Protein AF-A0A085W790-F1 (afdb_monomer)

Mean predicted aligned error: 18.53 Å

Sequence (228 aa):
MKDAGRALLVWLLVALASLTVVGCSSGAHSATSRPGEASQLGAASQPIYLAQLSCLDTESCCILRDPLTAANRCMVSPARITEVLNGVKTVYGTTNARAVTLKDEAQEKEDTRFAEAAEAEGEAAPEPPNCQGQNHHVISRPIAKVLEEHRTLSGLYEPRDERYVAKAKDKESHCGYQKWHRDVDLEVIRWLRARESATQKEFEAFLREIYNRKDMLERFPNGFGPVS

Secondary structure (DSSP, 8-state):
------------------------------------------S--HHHHGGGSS--S-HHHHHHH-TTTHHHHS---HHHHHHHHHHHHHHHHHHHHHHHHHHHHHHHHHHHHHHHHHHHHHHTSPPPS--TT-EEESS-HHHHHHHHH-TTTTTS--TT-TTSEEE-SSSTTTSSS-HHHHHHHHHHHHHHHHTTT--HHHHHHHHHHHHTSHHHHHH-TT-BSS--

pLDDT: mean 72.09, std 20.66, range [31.09, 97.19]

Radius of gyration: 29.75 Å; Cα contacts (8 Å, |Δi|>4): 174; chains: 1; bounding box: 54×59×102 Å

Organism: NCBI:txid394096

Foldseek 3Di:
DDDDDDDDDDDDDDDDDDDDDDDDDDDDDDDDDDDDDDDDDDPPPPLLVVLQPPDDDDLLNLCSNCVPCSCPRSVDDVVVSVVSVVVSVVVVVVVVVVVVVVVVVVVVVVLVVLLVVLVVVQVPDPWDPAFFFDWDQLQAPSNLVLLCVQQARRPVDDHSGPQWTFTFHTCVLTGGPDPVVSVSSSVLNVVRVVCSPDHPVRSVVVQQVVCPDPVNCVTGVPGTGDDD

Solvent-accessible surface area (backbone atoms only — not comparable to full-atom values): 14178 Å² total; per-residue (Å²): 133,88,84,86,90,86,86,80,78,91,83,85,87,88,77,87,84,89,80,86,82,83,86,85,90,86,78,90,78,91,76,91,82,84,88,79,92,78,76,92,75,75,100,76,66,68,81,64,62,74,66,66,81,79,62,78,93,44,75,66,46,47,32,69,74,41,62,91,51,16,48,78,75,60,72,42,55,70,70,56,51,52,51,52,54,51,50,51,52,49,52,52,52,52,51,52,51,50,51,50,50,53,50,52,55,50,49,52,52,50,51,49,54,46,52,55,50,52,52,60,59,50,69,73,53,83,77,67,98,72,38,61,54,42,78,42,46,74,38,35,60,74,43,31,58,55,34,60,72,29,81,61,45,44,85,76,69,51,61,53,31,80,70,36,33,22,52,22,68,36,40,86,52,50,56,68,86,42,69,68,58,54,53,51,47,52,50,54,44,54,53,46,72,75,36,58,78,46,47,69,69,58,51,54,50,50,53,51,53,57,33,67,32,71,73,38,29,71,26,15,73,79,29,56,37,76,86,126

Structure (mmCIF, N/CA/C/O backbone):
data_AF-A0A085W790-F1
#
_entry.id   AF-A0A085W790-F1
#
loop_
_atom_site.group_PDB
_atom_site.id
_atom_site.type_symbol
_atom_site.label_atom_id
_atom_site.label_alt_id
_atom_site.label_comp_id
_atom_site.label_asym_id
_atom_site.label_entity_id
_atom_site.label_seq_id
_atom_site.pdbx_PDB_ins_code
_atom_site.Cartn_x
_atom_site.Cartn_y
_atom_site.Cartn_z
_atom_site.occupancy
_atom_site.B_iso_or_equiv
_atom_site.auth_seq_id
_atom_site.auth_comp_id
_atom_site.auth_asym_id
_atom_site.auth_atom_id
_atom_site.pdbx_PDB_model_num
ATOM 1 N N . MET A 1 1 ? -24.405 -0.615 -58.026 1.00 37.69 1 MET A N 1
ATOM 2 C CA . MET A 1 1 ? -25.123 -1.767 -57.443 1.00 37.69 1 MET A CA 1
ATOM 3 C C . MET A 1 1 ? -24.596 -1.966 -56.032 1.00 37.69 1 MET A C 1
ATOM 5 O O . MET A 1 1 ? -23.416 -2.261 -55.949 1.00 37.69 1 MET A O 1
ATOM 9 N N . LYS A 1 2 ? -25.466 -1.816 -55.013 1.00 42.16 2 LYS A N 1
ATOM 10 C CA . LYS A 1 2 ? -25.319 -2.276 -53.609 1.00 42.16 2 LYS A CA 1
ATOM 11 C C . LYS A 1 2 ? -24.161 -1.651 -52.802 1.00 42.16 2 LYS A C 1
ATOM 13 O O . LYS A 1 2 ? -23.033 -1.662 -53.254 1.00 42.16 2 LYS A O 1
ATOM 18 N N . ASP A 1 3 ? -24.303 -1.091 -51.610 1.00 49.16 3 ASP A N 1
ATOM 19 C CA . ASP A 1 3 ? -25.428 -0.869 -50.712 1.00 49.16 3 ASP A CA 1
ATOM 20 C C . ASP A 1 3 ? -25.093 0.362 -49.862 1.00 49.16 3 ASP A C 1
ATOM 22 O O . ASP A 1 3 ? -23.962 0.551 -49.413 1.00 49.16 3 ASP A O 1
ATOM 26 N N . ALA A 1 4 ? -26.103 1.199 -49.661 1.00 44.50 4 ALA A N 1
ATOM 27 C CA . ALA A 1 4 ? -26.140 2.221 -48.638 1.00 44.50 4 ALA A CA 1
ATOM 28 C C . ALA A 1 4 ? -26.802 1.629 -47.387 1.00 44.50 4 ALA A C 1
ATOM 30 O O . ALA A 1 4 ? -27.742 0.845 -47.501 1.00 44.50 4 ALA A O 1
ATOM 31 N N . GLY A 1 5 ? -26.391 2.091 -46.205 1.00 35.88 5 GLY A N 1
ATOM 32 C CA . GLY A 1 5 ? -27.270 2.100 -45.037 1.00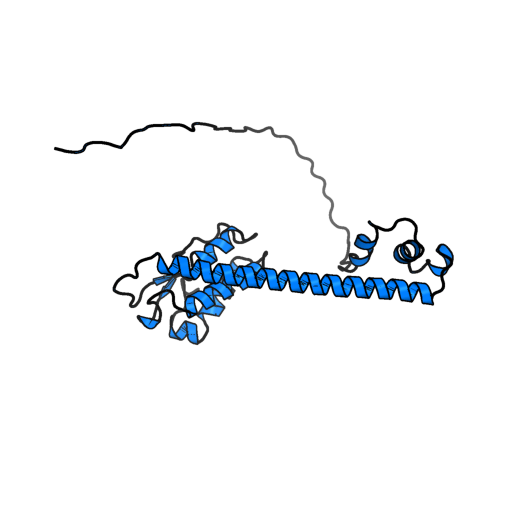 35.88 5 GLY A CA 1
ATOM 33 C C . GLY A 1 5 ? -26.756 1.348 -43.817 1.00 35.88 5 GLY A C 1
ATOM 34 O O . GLY A 1 5 ? -26.837 0.127 -43.750 1.00 35.88 5 GLY A O 1
ATOM 35 N N . ARG A 1 6 ? -26.360 2.112 -42.794 1.00 46.62 6 ARG A N 1
ATOM 36 C CA . ARG A 1 6 ? -27.025 2.140 -41.475 1.00 46.62 6 ARG A CA 1
ATOM 37 C C . ARG A 1 6 ? -26.192 2.959 -40.486 1.00 46.62 6 ARG A C 1
ATOM 39 O O . ARG A 1 6 ? -25.275 2.450 -39.863 1.00 46.62 6 ARG A O 1
ATOM 46 N N . ALA A 1 7 ? -26.575 4.218 -40.318 1.00 44.03 7 ALA A N 1
ATOM 47 C CA . ALA A 1 7 ? -26.322 4.984 -39.099 1.00 44.03 7 ALA A CA 1
ATOM 48 C C . ALA A 1 7 ? -27.548 5.876 -38.823 1.00 44.03 7 ALA A C 1
ATOM 50 O O . ALA A 1 7 ? -27.501 7.099 -38.846 1.00 44.03 7 ALA A O 1
ATOM 51 N N . LEU A 1 8 ? -28.692 5.206 -38.664 1.00 42.47 8 LEU A N 1
ATOM 52 C CA . LEU A 1 8 ? -29.751 5.586 -37.723 1.00 42.47 8 LEU A CA 1
ATOM 53 C C . LEU A 1 8 ? -29.169 5.343 -36.309 1.00 42.47 8 LEU A C 1
ATOM 55 O O . LEU A 1 8 ? -28.405 4.400 -36.156 1.00 42.47 8 LEU A O 1
ATOM 59 N N . LEU A 1 9 ? -29.480 6.031 -35.218 1.00 37.34 9 LEU A N 1
ATOM 60 C CA . LEU A 1 9 ? -30.501 7.012 -34.895 1.00 37.34 9 LEU A CA 1
ATOM 61 C C . LEU A 1 9 ? -30.120 7.528 -33.485 1.00 37.34 9 LEU A C 1
ATOM 63 O O . LEU A 1 9 ? -29.881 6.721 -32.596 1.00 37.34 9 LEU A O 1
ATOM 67 N N . VAL A 1 10 ? -30.009 8.847 -33.336 1.00 37.62 10 VAL A N 1
ATOM 68 C CA . VAL A 1 10 ? -30.656 9.709 -32.328 1.00 37.62 10 VAL A CA 1
ATOM 69 C C . VAL A 1 10 ? -30.821 9.221 -30.865 1.00 37.62 10 VAL A C 1
ATOM 71 O O . VAL A 1 10 ? -31.372 8.159 -30.608 1.00 37.62 10 VAL A O 1
ATOM 74 N N . TRP A 1 11 ? -30.480 10.136 -29.945 1.00 36.62 11 TRP A N 1
ATOM 75 C CA . TRP A 1 11 ? -31.211 10.612 -28.742 1.00 36.62 11 TRP A CA 1
ATOM 76 C C . TRP A 1 11 ? -30.291 10.680 -27.506 1.00 36.62 11 TRP A C 1
ATOM 78 O O . TRP A 1 11 ? -29.725 9.677 -27.102 1.00 36.62 11 TRP A O 1
ATOM 88 N N . LEU A 1 12 ? -29.902 11.867 -27.024 1.00 33.81 12 LEU A N 1
ATOM 89 C CA . LEU A 1 12 ? -30.644 12.885 -26.245 1.00 33.81 12 LEU A CA 1
ATOM 90 C C . LEU A 1 12 ? -30.689 12.592 -24.729 1.00 33.81 12 LEU A C 1
ATOM 92 O O . LEU A 1 12 ? -31.149 11.538 -24.317 1.00 33.81 12 LEU A O 1
ATOM 96 N N . LEU A 1 13 ? -30.362 13.643 -23.958 1.00 36.19 13 LEU A N 1
ATOM 97 C CA . LEU A 1 13 ? -30.807 13.964 -22.590 1.00 36.19 13 LEU A CA 1
ATOM 98 C C . LEU A 1 13 ? -30.310 13.092 -21.425 1.00 36.19 13 LEU A C 1
ATOM 100 O O . LEU A 1 13 ? -30.832 12.012 -21.205 1.00 36.19 13 LEU A O 1
ATOM 104 N N . VAL A 1 14 ? -29.506 13.691 -20.535 1.00 44.50 14 VAL A N 1
ATOM 105 C CA . VAL A 1 14 ? -30.018 14.105 -19.211 1.00 44.50 14 VAL A CA 1
ATOM 106 C C . VAL A 1 14 ? -29.404 15.457 -18.846 1.00 44.50 14 VAL A C 1
ATOM 108 O O . VAL A 1 14 ? -28.193 15.656 -18.887 1.00 44.50 14 VAL A O 1
ATOM 111 N N . ALA A 1 15 ? -30.289 16.393 -18.534 1.00 37.75 15 ALA A N 1
ATOM 112 C CA . ALA A 1 15 ? -30.001 17.731 -18.070 1.00 37.75 15 ALA A CA 1
ATOM 113 C C . ALA A 1 15 ? -30.055 17.801 -16.533 1.00 37.75 15 ALA A C 1
ATOM 115 O O . ALA A 1 15 ? -30.713 16.980 -15.905 1.00 37.75 15 ALA A O 1
ATOM 116 N N . LEU A 1 16 ? -29.446 18.862 -15.992 1.00 37.84 16 LEU A N 1
ATOM 117 C CA . LEU A 1 16 ? -29.913 19.655 -14.844 1.00 37.84 16 LEU A CA 1
ATOM 118 C C . LEU A 1 16 ? -30.238 18.931 -13.523 1.00 37.84 16 LEU A C 1
ATOM 120 O O . LEU A 1 16 ? -31.312 18.366 -13.366 1.00 37.84 16 LEU A O 1
ATOM 124 N N . ALA A 1 17 ? -29.415 19.186 -12.501 1.00 43.56 17 ALA A N 1
ATOM 125 C CA . ALA A 1 17 ? -29.919 19.641 -11.200 1.00 43.56 17 ALA A CA 1
ATOM 126 C C . ALA A 1 17 ? -28.796 20.295 -10.378 1.00 43.56 17 ALA A C 1
ATOM 128 O O . ALA A 1 17 ? -28.007 19.635 -9.707 1.00 43.56 17 ALA A O 1
ATOM 129 N N . SER A 1 18 ? -28.750 21.624 -10.426 1.00 39.81 18 SER A N 1
ATOM 130 C CA . SER A 1 18 ? -28.130 22.454 -9.399 1.00 39.81 18 SER A CA 1
ATOM 131 C C . SER A 1 18 ? -29.044 22.471 -8.173 1.00 39.81 18 SER A C 1
ATOM 133 O O . SER A 1 18 ? -30.194 22.887 -8.292 1.00 39.81 18 SER A O 1
ATOM 135 N N . LEU A 1 19 ? -28.540 22.097 -6.997 1.00 44.34 19 LEU A N 1
ATOM 136 C CA . LEU A 1 19 ? -29.109 22.546 -5.727 1.00 44.34 19 LEU A CA 1
ATOM 137 C C . LEU A 1 19 ? -27.997 23.130 -4.856 1.00 44.34 19 LEU A C 1
ATOM 139 O O . LEU A 1 19 ? -27.220 22.431 -4.215 1.00 44.34 19 LEU A O 1
ATOM 143 N N . THR A 1 20 ? -27.949 24.456 -4.858 1.00 40.03 20 THR A N 1
ATOM 144 C CA . THR A 1 20 ? -27.364 25.280 -3.806 1.00 40.03 20 THR A CA 1
ATOM 145 C C . THR A 1 20 ? -28.260 25.213 -2.573 1.00 40.03 20 THR A C 1
ATOM 147 O O . THR A 1 20 ? -29.437 25.567 -2.660 1.00 40.03 20 THR A O 1
ATOM 150 N N . VAL A 1 21 ? -27.712 24.831 -1.420 1.00 53.84 21 VAL A N 1
ATOM 151 C CA . VAL A 1 21 ? -28.348 25.073 -0.120 1.00 53.84 21 VAL A CA 1
ATOM 152 C C . VAL A 1 21 ? -27.557 26.169 0.586 1.00 53.84 21 VAL A C 1
ATOM 154 O O . VAL A 1 21 ? -26.439 25.960 1.050 1.00 53.84 21 VAL A O 1
ATOM 157 N N . VAL A 1 22 ? -28.152 27.361 0.606 1.00 50.41 22 VAL A N 1
ATOM 158 C CA . VAL A 1 22 ? -27.803 28.469 1.500 1.00 50.41 22 VAL A CA 1
ATOM 159 C C . VAL A 1 22 ? -28.336 28.132 2.894 1.00 50.41 22 VAL A C 1
ATOM 161 O O . VAL A 1 22 ? -29.427 27.581 3.028 1.00 50.41 22 VAL A O 1
ATOM 164 N N . GLY A 1 23 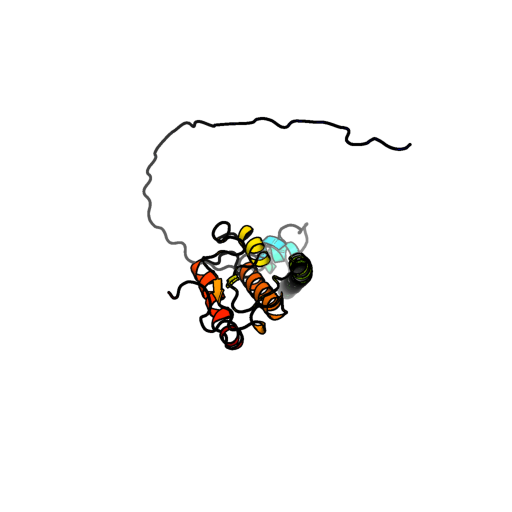? -27.524 28.408 3.914 1.00 36.31 23 GLY A N 1
ATOM 165 C CA . GLY A 1 23 ? -27.719 27.925 5.277 1.00 36.31 23 GLY A CA 1
ATOM 166 C C . GLY A 1 23 ? -28.654 28.734 6.172 1.00 36.31 23 GLY A C 1
ATOM 167 O O . GLY A 1 23 ? -29.289 29.693 5.752 1.00 36.31 23 GLY A O 1
ATOM 168 N N . CYS A 1 24 ? -28.634 28.368 7.454 1.00 37.94 24 CYS A N 1
ATOM 169 C CA . CYS A 1 24 ? -28.975 29.234 8.576 1.00 37.94 24 CYS A CA 1
ATOM 170 C C . CYS A 1 24 ? -28.025 28.948 9.745 1.00 37.94 24 CYS A C 1
ATOM 172 O O . CYS A 1 24 ? -27.737 27.804 10.085 1.00 37.94 24 CYS A O 1
ATOM 174 N N . SER A 1 25 ? -27.546 30.044 10.322 1.00 40.00 25 SER A N 1
ATOM 175 C CA . SER A 1 25 ? -26.697 30.162 11.501 1.00 40.00 25 SER A CA 1
ATOM 176 C C . SER A 1 25 ? -27.533 30.129 12.785 1.00 40.00 25 SER A C 1
ATOM 178 O O . SER A 1 25 ? -28.647 30.653 12.789 1.00 40.00 25 SER A O 1
ATOM 180 N N . SER A 1 26 ? -26.984 29.550 13.856 1.00 46.25 26 SER A N 1
ATOM 181 C CA . SER A 1 26 ? -27.224 29.778 15.302 1.00 46.25 26 SER A CA 1
ATOM 182 C C . SER A 1 26 ? -26.468 28.659 16.031 1.00 46.25 26 SER A C 1
ATOM 184 O O . SER A 1 26 ? -26.542 27.516 15.609 1.00 46.25 26 SER A O 1
ATOM 186 N N . GLY A 1 27 ? -25.703 28.821 17.099 1.00 36.97 27 GLY A N 1
ATOM 187 C CA . GLY A 1 27 ? -25.434 29.904 18.026 1.00 36.97 27 GLY A CA 1
ATOM 188 C C . GLY A 1 27 ? -24.510 29.297 19.095 1.00 36.97 27 GLY A C 1
ATOM 189 O O . GLY A 1 27 ? -24.508 28.087 19.319 1.00 36.97 27 GLY A O 1
ATOM 190 N N . ALA A 1 28 ? -23.663 30.127 19.688 1.00 39.41 28 ALA A N 1
ATOM 191 C CA . ALA A 1 28 ? -22.660 29.736 20.666 1.00 39.41 28 ALA A CA 1
ATOM 192 C C . ALA A 1 28 ? -23.267 29.173 21.961 1.00 39.41 28 ALA A C 1
ATOM 194 O O . ALA A 1 28 ? -24.197 29.764 22.491 1.00 39.41 28 ALA A O 1
ATOM 195 N N . HIS A 1 29 ? -22.633 28.149 22.540 1.00 41.44 29 HIS A N 1
ATOM 196 C CA . HIS A 1 29 ? -22.483 28.038 23.992 1.00 41.44 29 HIS A CA 1
ATOM 197 C C . HIS A 1 29 ? -21.115 27.438 24.326 1.00 41.44 29 HIS A C 1
ATOM 199 O O . HIS A 1 29 ? -20.834 26.268 24.080 1.00 41.44 29 HIS A O 1
ATOM 205 N N . SER A 1 30 ? -20.266 28.288 24.899 1.00 40.59 30 SER A N 1
ATOM 206 C CA . SER A 1 30 ? -19.082 27.902 25.655 1.00 40.59 30 SER A CA 1
ATOM 207 C C . SER A 1 30 ? -19.507 27.155 26.917 1.00 40.59 30 SER A C 1
ATOM 209 O O . SER A 1 30 ? -20.283 27.684 27.711 1.00 40.59 30 SER A O 1
ATOM 211 N N . ALA A 1 31 ? -18.944 25.973 27.148 1.00 39.66 31 ALA A N 1
ATOM 212 C CA . ALA A 1 31 ? -18.864 25.383 28.477 1.00 39.66 31 ALA A CA 1
ATOM 213 C C . ALA A 1 31 ? -17.499 24.711 28.632 1.00 39.66 31 ALA A C 1
ATOM 215 O O . ALA A 1 31 ? -17.217 23.638 28.104 1.00 39.66 31 ALA A O 1
ATOM 216 N N . THR A 1 32 ? -16.635 25.422 29.340 1.00 41.69 32 THR A N 1
ATOM 217 C CA . THR A 1 32 ? -15.364 24.975 29.891 1.00 41.69 32 THR A CA 1
ATOM 218 C C . THR A 1 32 ? -15.591 23.775 30.807 1.00 41.69 32 THR A C 1
ATOM 220 O O . THR A 1 32 ? -16.357 23.885 31.759 1.00 41.69 32 THR A O 1
ATOM 223 N N . SER A 1 33 ? -14.898 22.659 30.576 1.00 34.81 33 SER A N 1
ATOM 224 C CA . SER A 1 33 ? -14.570 21.665 31.611 1.00 34.81 33 SER A CA 1
ATOM 225 C C . SER A 1 33 ? -13.407 20.786 31.137 1.00 34.81 33 SER A C 1
ATOM 227 O O . SER A 1 33 ? -13.517 20.022 30.185 1.00 34.81 33 SER A O 1
ATOM 229 N N . ARG A 1 34 ? -12.271 20.926 31.816 1.00 37.25 34 ARG A N 1
ATOM 230 C CA . ARG A 1 34 ? -11.134 19.991 31.880 1.00 37.25 34 ARG A CA 1
ATOM 231 C C . ARG A 1 34 ? -11.060 19.523 33.346 1.00 37.25 34 ARG A C 1
ATOM 233 O O . ARG A 1 34 ? -11.526 20.267 34.206 1.00 37.25 34 ARG A O 1
ATOM 240 N N . PRO A 1 35 ? -10.278 18.493 33.685 1.00 44.19 35 PRO A N 1
ATOM 241 C CA . PRO A 1 35 ? -10.178 17.153 33.113 1.00 44.19 35 PRO A CA 1
ATOM 242 C C . PRO A 1 35 ? -10.479 16.099 34.207 1.00 44.19 35 PRO A C 1
ATOM 244 O O . PRO A 1 35 ? -10.213 16.324 35.383 1.00 44.19 35 PRO A O 1
ATOM 247 N N . GLY A 1 36 ? -11.013 14.937 33.838 1.00 31.09 36 GLY A N 1
ATOM 248 C CA . GLY A 1 36 ? -11.235 13.831 34.772 1.00 31.09 36 GLY A CA 1
ATOM 249 C C . GLY A 1 36 ? -10.749 12.530 34.160 1.00 31.09 36 GLY A C 1
ATOM 250 O O . GLY A 1 36 ? -11.216 12.145 33.092 1.00 31.09 36 GLY A O 1
ATOM 251 N N . GLU A 1 37 ? -9.777 11.916 34.824 1.00 38.91 37 GLU A N 1
ATOM 252 C CA . GLU A 1 37 ? -9.248 10.577 34.584 1.00 38.91 37 GLU A CA 1
ATOM 253 C C . GLU A 1 37 ? -10.328 9.555 34.212 1.00 38.91 37 GLU A C 1
ATOM 255 O O . GLU A 1 37 ? -11.279 9.328 34.956 1.00 38.91 37 GLU A O 1
ATOM 260 N N . ALA A 1 38 ? -10.109 8.847 33.108 1.00 36.94 38 ALA A N 1
ATOM 261 C CA . ALA A 1 38 ? -10.557 7.471 32.978 1.00 36.94 38 ALA A CA 1
ATOM 262 C C . ALA A 1 38 ? -9.480 6.709 32.212 1.00 36.94 38 ALA A C 1
ATOM 264 O O . ALA A 1 38 ? -9.360 6.775 30.988 1.00 36.94 38 ALA A O 1
ATOM 265 N N . SER A 1 39 ? -8.646 6.054 33.006 1.00 36.69 39 SER A N 1
ATOM 266 C CA . SER A 1 39 ? -7.647 5.080 32.617 1.00 36.69 39 SER A CA 1
ATOM 267 C C . SER A 1 39 ? -8.149 4.102 31.559 1.00 36.69 39 SER A C 1
ATOM 269 O O . SER A 1 39 ? -9.265 3.588 31.628 1.00 36.69 39 SER A O 1
ATOM 271 N N . GLN A 1 40 ? -7.239 3.790 30.636 1.00 47.97 40 GLN A N 1
ATOM 272 C CA . GLN A 1 40 ? -6.966 2.435 30.158 1.00 47.97 40 GLN A CA 1
ATOM 273 C C . GLN A 1 40 ? -7.691 1.344 30.962 1.00 47.97 40 GLN A C 1
ATOM 275 O O . GLN A 1 40 ? -7.270 0.977 32.057 1.00 47.97 40 GLN A O 1
ATOM 280 N N . LEU A 1 41 ? -8.730 0.769 30.365 1.00 37.31 41 LEU A N 1
ATOM 281 C CA . LEU A 1 41 ? -9.193 -0.575 30.678 1.00 37.31 41 LEU A CA 1
ATOM 282 C C . LEU A 1 41 ? -9.266 -1.337 29.362 1.00 37.31 41 LEU A C 1
ATOM 284 O O . LEU A 1 41 ? -9.957 -0.955 28.420 1.00 37.31 41 LEU A O 1
ATOM 288 N N . GLY A 1 42 ? -8.411 -2.352 29.296 1.00 34.66 42 GLY A N 1
ATOM 289 C CA . GLY A 1 42 ? -8.078 -3.091 28.098 1.00 34.66 42 GLY A CA 1
ATOM 290 C C . GLY A 1 42 ? -9.257 -3.813 27.460 1.00 34.66 42 GLY A C 1
ATOM 291 O O . GLY A 1 42 ? -10.274 -4.128 28.079 1.00 34.66 42 GLY A O 1
ATOM 292 N N . ALA A 1 43 ? -9.039 -4.116 26.187 1.00 41.22 43 ALA A N 1
ATOM 293 C CA . ALA A 1 43 ? -9.846 -4.947 25.313 1.00 41.22 43 ALA A CA 1
ATOM 294 C C . ALA A 1 43 ? -9.960 -6.406 25.812 1.00 41.22 43 ALA A C 1
ATOM 296 O O . ALA A 1 43 ? -9.464 -7.332 25.180 1.00 41.22 43 ALA A O 1
ATOM 297 N N . ALA A 1 44 ? -10.622 -6.619 26.951 1.00 41.84 44 ALA A N 1
ATOM 298 C CA . ALA A 1 44 ? -10.895 -7.943 27.517 1.00 41.84 44 ALA A CA 1
ATOM 299 C C . ALA A 1 44 ? -12.397 -8.209 27.754 1.00 41.84 44 ALA A C 1
ATOM 301 O O . ALA A 1 44 ? -12.754 -9.205 28.373 1.00 41.84 44 ALA A O 1
ATOM 302 N N . SER A 1 45 ? -13.297 -7.344 27.266 1.00 45.28 45 SER A N 1
ATOM 303 C CA . SER A 1 45 ? -14.741 -7.440 27.558 1.00 45.28 45 SER A CA 1
ATOM 304 C C . SER A 1 45 ? -15.586 -8.079 26.440 1.00 45.28 45 SER A C 1
ATOM 306 O O . SER A 1 45 ? -16.767 -8.359 26.633 1.00 45.28 45 SER A O 1
ATOM 308 N N . GLN A 1 46 ? -15.008 -8.381 25.273 1.00 53.19 46 GLN A N 1
ATOM 309 C CA . GLN A 1 46 ? -15.801 -8.859 24.132 1.00 53.19 46 GLN A CA 1
ATOM 310 C C . GLN A 1 46 ? -16.318 -10.314 24.169 1.00 53.19 46 GLN A C 1
ATOM 312 O O . GLN A 1 46 ? -17.357 -10.543 23.547 1.00 53.19 46 GLN A O 1
ATOM 317 N N . PRO A 1 47 ? -15.739 -11.303 24.889 1.00 49.12 47 PRO A N 1
ATOM 318 C CA . PRO A 1 47 ? -16.291 -12.660 24.832 1.00 49.12 47 PRO A CA 1
ATOM 319 C C . PRO A 1 47 ? -17.597 -12.826 25.632 1.00 49.12 47 PRO A C 1
ATOM 321 O O . PRO A 1 47 ? -18.292 -13.819 25.445 1.00 49.12 47 PRO A O 1
ATOM 324 N N . ILE A 1 48 ? -17.962 -11.867 26.497 1.00 50.25 48 ILE A N 1
ATOM 325 C CA . ILE A 1 48 ? -19.168 -11.956 27.341 1.00 50.25 48 ILE A CA 1
ATOM 326 C C . ILE A 1 48 ? -20.424 -11.485 26.589 1.00 50.25 48 ILE A C 1
ATOM 328 O O . ILE A 1 48 ? -21.504 -12.032 26.794 1.00 50.25 48 ILE A O 1
ATOM 332 N N . TYR A 1 49 ? -20.299 -10.519 25.675 1.00 48.66 49 TYR A N 1
ATOM 333 C CA . TYR A 1 49 ? -21.463 -9.893 25.036 1.00 48.66 49 TYR A CA 1
ATOM 334 C C . TYR A 1 49 ? -22.096 -10.732 23.917 1.00 48.66 49 TYR A C 1
ATOM 336 O O . TYR A 1 49 ? -23.313 -10.714 23.756 1.00 48.66 49 TYR A O 1
ATOM 344 N N . LEU A 1 50 ? -21.317 -11.523 23.170 1.00 47.59 50 LEU A N 1
ATOM 345 C CA . LEU A 1 50 ? -21.870 -12.334 22.073 1.00 47.59 50 LEU A CA 1
ATOM 346 C C . LEU A 1 50 ? -22.597 -13.604 22.544 1.00 47.59 50 LEU A C 1
ATOM 348 O O . LEU A 1 50 ? -23.413 -14.145 21.802 1.00 47.59 50 LEU A O 1
ATOM 352 N N . ALA A 1 51 ? -22.376 -14.051 23.784 1.00 48.97 51 ALA A N 1
ATOM 353 C CA . ALA A 1 51 ? -23.105 -15.178 24.370 1.00 48.97 51 ALA A CA 1
ATOM 354 C C . ALA A 1 51 ? -24.515 -14.801 24.878 1.00 48.97 51 ALA A C 1
ATOM 356 O O . ALA A 1 51 ? -25.292 -15.680 25.246 1.00 48.97 51 ALA A O 1
ATOM 357 N N . GLN A 1 52 ? -24.867 -13.509 24.903 1.00 53.66 52 GLN A N 1
ATOM 358 C CA . GLN A 1 52 ? -26.125 -13.031 25.490 1.00 53.66 52 GLN A CA 1
ATOM 359 C C . GLN A 1 52 ? -27.338 -13.104 24.545 1.00 53.66 52 GLN A C 1
ATOM 361 O O . GLN A 1 52 ? -28.463 -12.968 25.017 1.00 53.66 52 GLN A O 1
ATOM 366 N N . LEU A 1 53 ? -27.154 -13.334 23.238 1.00 50.12 53 LEU A N 1
ATOM 367 C CA . LEU A 1 53 ? -28.233 -13.166 22.246 1.00 50.12 53 LEU A CA 1
ATOM 368 C C . LEU A 1 53 ? -28.992 -14.445 21.844 1.00 50.12 53 LEU A C 1
ATOM 370 O O . LEU A 1 53 ? -29.997 -14.339 21.149 1.00 50.12 53 LEU A O 1
ATOM 374 N N . SER A 1 54 ? -28.580 -15.640 22.277 1.00 53.06 54 SER A N 1
ATOM 375 C CA . SER A 1 54 ? -29.230 -16.908 21.871 1.00 53.06 54 SER A CA 1
ATOM 376 C C . SER A 1 54 ? -29.714 -17.783 23.030 1.00 53.06 54 SER A C 1
ATOM 378 O O . SER A 1 54 ? -30.115 -18.930 22.835 1.00 53.06 54 SER A O 1
ATOM 380 N N . CYS A 1 55 ? -29.687 -17.258 24.248 1.00 60.78 55 CYS A N 1
ATOM 381 C CA . CYS A 1 55 ? -29.805 -18.065 25.448 1.00 60.78 55 CYS A CA 1
ATOM 382 C C . CYS A 1 55 ? -31.244 -18.077 25.998 1.00 60.78 55 CYS A C 1
ATOM 384 O O . CYS A 1 55 ? -31.582 -17.324 26.907 1.00 60.78 55 CYS A O 1
ATOM 386 N N . LEU A 1 56 ? -32.102 -18.929 25.426 1.00 53.47 56 LEU A N 1
ATOM 387 C CA . LEU A 1 56 ? -33.433 -19.240 25.965 1.00 53.47 56 LEU A CA 1
ATOM 388 C C . LEU A 1 56 ? -33.291 -20.244 27.128 1.00 53.47 56 LEU A C 1
ATOM 390 O O . LEU A 1 56 ? -33.023 -21.416 26.891 1.00 53.47 56 LEU A O 1
ATOM 394 N N . ASP A 1 57 ? -33.415 -19.765 28.371 1.00 56.53 57 ASP A N 1
ATOM 395 C CA . ASP A 1 57 ? -33.714 -20.520 29.610 1.00 56.53 57 ASP A CA 1
ATOM 396 C C . ASP A 1 57 ? -33.001 -21.873 29.844 1.00 56.53 57 ASP A C 1
ATOM 398 O O . ASP A 1 57 ? -33.600 -22.850 30.291 1.00 56.53 57 ASP A O 1
ATOM 402 N N . THR A 1 58 ? -31.686 -21.950 29.614 1.00 76.94 58 THR A N 1
ATOM 403 C CA . THR A 1 58 ? -30.891 -23.128 30.018 1.00 76.94 58 THR A CA 1
ATOM 404 C C . THR A 1 58 ? -29.957 -22.836 31.192 1.00 76.94 58 THR A C 1
ATOM 406 O O . THR A 1 58 ? -29.496 -21.710 31.393 1.00 76.94 58 THR A O 1
ATOM 409 N N . GLU A 1 59 ? -29.621 -23.884 31.949 1.00 84.12 59 GLU A N 1
ATOM 410 C CA . GLU A 1 59 ? -28.595 -23.883 33.005 1.00 84.12 59 GLU A CA 1
ATOM 411 C C . GLU A 1 59 ? -27.287 -23.213 32.541 1.00 84.12 59 GLU A C 1
ATOM 413 O O . GLU A 1 59 ? -26.708 -22.380 33.241 1.00 84.12 59 GLU A O 1
ATOM 418 N N . SER A 1 60 ? -26.856 -23.521 31.315 1.00 82.12 60 SER A N 1
ATOM 419 C CA . SER A 1 60 ? -25.651 -22.960 30.705 1.00 82.12 60 SER A CA 1
ATOM 420 C C . SER A 1 60 ? -25.721 -21.439 30.554 1.00 82.12 60 SER A C 1
ATOM 422 O O . SER A 1 60 ? -24.717 -20.764 30.762 1.00 82.12 60 SER A O 1
ATOM 424 N N . CYS A 1 61 ? -26.895 -20.871 30.276 1.00 83.12 61 CYS A N 1
ATOM 425 C CA . CYS A 1 61 ? -27.080 -19.421 30.185 1.00 83.12 61 CYS A CA 1
ATOM 426 C C . CYS A 1 61 ? -26.945 -18.737 31.545 1.00 83.12 61 CYS A C 1
ATOM 428 O O . CYS A 1 61 ? -26.337 -17.671 31.652 1.00 83.12 61 CYS A O 1
ATOM 430 N N . CYS A 1 62 ? -27.472 -19.371 32.594 1.00 85.44 62 CYS A N 1
ATOM 431 C CA . CYS A 1 62 ? -27.319 -18.880 33.958 1.00 85.44 62 CYS A CA 1
ATOM 432 C C . CYS A 1 62 ? -25.834 -18.859 34.368 1.00 85.44 62 CYS A C 1
ATOM 434 O O . CYS A 1 62 ? -25.364 -17.860 34.918 1.00 85.44 62 CYS A O 1
ATOM 436 N N . ILE A 1 63 ? -25.077 -19.905 34.007 1.00 86.94 63 ILE A N 1
ATOM 437 C CA . ILE A 1 63 ? -23.624 -19.974 34.228 1.00 86.94 63 ILE A CA 1
ATOM 438 C C . ILE A 1 63 ? -22.885 -18.871 33.464 1.00 86.94 63 ILE A C 1
ATOM 440 O O . ILE A 1 63 ? -22.026 -18.208 34.039 1.00 86.94 63 ILE A O 1
ATOM 444 N N . LEU A 1 64 ? -23.204 -18.656 32.185 1.00 85.00 64 LEU A N 1
ATOM 445 C CA . LEU A 1 64 ? -22.498 -17.681 31.347 1.00 85.00 64 LEU A CA 1
ATOM 446 C C . LEU A 1 64 ? -22.774 -16.228 31.745 1.00 85.00 64 LEU A C 1
ATOM 448 O O . LEU A 1 64 ? -21.915 -15.374 31.530 1.00 85.00 64 LEU A O 1
ATOM 452 N N . ARG A 1 65 ? -23.942 -15.942 32.336 1.00 86.62 65 ARG A N 1
ATOM 453 C CA . ARG A 1 65 ? -24.313 -14.583 32.745 1.00 86.62 65 ARG A CA 1
ATOM 454 C C . ARG A 1 65 ? -23.553 -14.106 33.978 1.00 86.62 65 ARG A C 1
ATOM 456 O O . ARG A 1 65 ? -23.109 -12.966 33.991 1.00 86.62 65 ARG A O 1
ATOM 463 N N . ASP A 1 66 ? -23.409 -14.964 34.988 1.00 85.94 66 ASP A N 1
ATOM 464 C CA . ASP A 1 66 ? -22.698 -14.641 36.233 1.00 85.94 66 ASP A CA 1
ATOM 465 C C . ASP A 1 66 ? -21.879 -15.843 36.751 1.00 85.94 66 ASP A C 1
ATOM 467 O O . ASP A 1 66 ? -22.230 -16.445 37.773 1.00 85.94 66 ASP A O 1
ATOM 471 N N . PRO A 1 67 ? -20.745 -16.186 36.107 1.00 84.75 67 PRO A N 1
ATOM 472 C CA . PRO A 1 67 ? -19.998 -17.414 36.402 1.00 84.75 67 PRO A CA 1
ATOM 473 C C . PRO A 1 67 ? -19.531 -17.519 37.857 1.00 84.75 67 PRO A C 1
ATOM 475 O O . PRO A 1 67 ? -19.525 -18.600 38.440 1.00 84.75 67 PRO A O 1
ATOM 478 N N . LEU A 1 68 ? -19.176 -16.380 38.463 1.00 86.94 68 LEU A N 1
ATOM 479 C CA . LEU A 1 68 ? -18.658 -16.301 39.832 1.00 86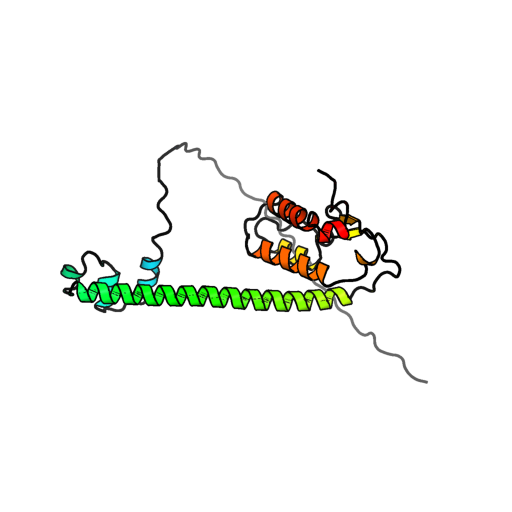.94 68 LEU A CA 1
ATOM 480 C C . LEU A 1 68 ? -19.721 -16.583 40.901 1.00 86.94 68 LEU A C 1
ATOM 482 O O . LEU A 1 68 ? -19.381 -16.983 42.010 1.00 86.94 68 LEU A O 1
ATOM 486 N N . THR A 1 69 ? -21.002 -16.379 40.581 1.00 88.31 69 THR A N 1
ATOM 487 C CA . THR A 1 69 ? -22.114 -16.618 41.518 1.00 88.31 69 THR A CA 1
ATOM 488 C C . THR A 1 69 ? -23.010 -17.778 41.088 1.00 88.31 69 THR A C 1
ATOM 490 O O . THR A 1 69 ? -23.935 -18.142 41.817 1.00 88.31 69 THR A O 1
ATOM 493 N N . ALA A 1 70 ? -22.709 -18.407 39.947 1.00 86.38 70 ALA A N 1
ATOM 494 C CA . ALA A 1 70 ? -23.522 -19.449 39.334 1.00 86.38 70 ALA A CA 1
ATOM 495 C C . ALA A 1 70 ? -23.749 -20.662 40.247 1.00 86.38 70 ALA A C 1
ATOM 497 O O . ALA A 1 70 ? -24.837 -21.229 40.229 1.00 86.38 70 ALA A O 1
ATOM 498 N N . ALA A 1 71 ? -22.786 -21.015 41.104 1.00 88.12 71 ALA A N 1
ATOM 499 C CA . ALA A 1 71 ? -22.943 -22.135 42.033 1.00 88.12 71 ALA A CA 1
ATOM 500 C C . ALA A 1 71 ? -24.149 -21.946 42.972 1.00 88.12 71 ALA A C 1
ATOM 502 O O . ALA A 1 71 ? -24.940 -22.864 43.172 1.00 88.12 71 ALA A O 1
ATOM 503 N N . ASN A 1 72 ? -24.336 -20.724 43.477 1.00 87.25 72 ASN A N 1
ATOM 504 C CA . ASN A 1 72 ? -25.436 -20.386 44.381 1.00 87.25 72 ASN A CA 1
ATOM 505 C C . ASN A 1 72 ? -26.701 -19.975 43.617 1.00 87.25 72 ASN A C 1
ATOM 507 O O . ASN A 1 72 ? -27.810 -20.306 44.023 1.00 87.25 72 ASN A O 1
ATOM 511 N N . ARG A 1 73 ? -26.540 -19.242 42.509 1.00 85.56 73 ARG A N 1
ATOM 512 C CA . ARG A 1 73 ? -27.648 -18.652 41.744 1.00 85.56 73 ARG A CA 1
ATOM 513 C C . ARG A 1 73 ? -28.346 -19.653 40.826 1.00 85.56 73 ARG A C 1
ATOM 515 O O . ARG A 1 73 ? -29.553 -19.565 40.641 1.00 85.56 73 ARG A O 1
ATOM 522 N N . CYS A 1 74 ? -27.578 -20.571 40.251 1.00 86.94 74 CYS A N 1
ATOM 523 C CA . CYS A 1 74 ? -28.044 -21.556 39.280 1.00 86.94 74 CYS A CA 1
ATOM 524 C C . CYS A 1 74 ? -28.097 -22.971 39.876 1.00 86.94 74 CYS A C 1
ATOM 526 O O . CYS A 1 74 ? -28.472 -23.897 39.170 1.00 86.94 74 CYS A O 1
ATOM 528 N N . MET A 1 75 ? -27.718 -23.145 41.153 1.00 89.50 75 MET A N 1
ATOM 529 C CA . MET A 1 75 ? -27.679 -24.440 41.851 1.00 89.50 75 MET A CA 1
ATOM 530 C C . MET A 1 75 ? -26.854 -25.516 41.121 1.00 89.50 75 MET A C 1
ATOM 532 O O . MET A 1 75 ? -27.195 -26.696 41.128 1.00 89.50 75 MET A O 1
ATOM 536 N N . VAL A 1 76 ? -25.749 -25.111 40.494 1.00 89.31 76 VAL A N 1
ATOM 537 C CA . VAL A 1 76 ? -24.862 -26.002 39.730 1.00 89.31 76 VAL A CA 1
ATOM 538 C C . VAL A 1 76 ? -23.554 -26.263 40.462 1.00 89.31 76 VAL A C 1
ATOM 540 O O . VAL A 1 76 ? -23.060 -25.431 41.223 1.00 89.31 76 VAL A O 1
ATOM 543 N N . SER A 1 77 ? -22.945 -27.419 40.203 1.00 92.38 77 SER A N 1
ATOM 544 C CA . SER A 1 77 ? -21.652 -27.750 40.797 1.00 92.38 77 SER A CA 1
ATOM 545 C C . SER A 1 77 ? -20.513 -26.911 40.189 1.00 92.38 77 SER A C 1
ATOM 547 O O . SER A 1 77 ? -20.562 -26.555 39.007 1.00 92.38 77 SER A O 1
ATOM 549 N N . PRO A 1 78 ? -19.427 -26.649 40.942 1.00 89.44 78 PRO A N 1
ATOM 550 C CA . PRO A 1 78 ? -18.230 -26.006 40.399 1.00 89.44 78 PRO A CA 1
ATOM 551 C C . PRO A 1 78 ? -17.652 -26.727 39.174 1.00 89.44 78 PRO A C 1
ATOM 553 O O . PRO A 1 78 ? -17.237 -26.078 38.218 1.00 89.44 78 PRO A O 1
ATOM 556 N N . ALA A 1 79 ? -17.692 -28.064 39.161 1.00 90.50 79 ALA A N 1
ATOM 557 C CA . ALA A 1 79 ? -17.244 -28.864 38.022 1.00 90.50 79 ALA A CA 1
ATOM 558 C C . ALA A 1 79 ? -18.066 -28.569 36.756 1.00 90.50 79 ALA A C 1
ATOM 560 O O . ALA A 1 79 ? -17.497 -28.404 35.676 1.00 90.50 79 ALA A O 1
ATOM 561 N N . ARG A 1 80 ? -19.391 -28.424 36.899 1.00 88.88 80 ARG A N 1
ATOM 562 C CA . ARG A 1 80 ? -20.289 -28.089 35.789 1.00 88.88 80 ARG A CA 1
ATOM 563 C C . ARG A 1 80 ? -20.047 -26.677 35.253 1.00 88.88 80 ARG A C 1
ATOM 565 O O . ARG A 1 80 ? -20.049 -26.474 34.042 1.00 88.88 80 ARG A O 1
ATOM 572 N N . ILE A 1 81 ? -19.768 -25.715 36.136 1.00 88.19 81 ILE A N 1
ATOM 573 C CA . ILE A 1 81 ? -19.385 -24.347 35.748 1.00 88.19 81 ILE A CA 1
ATOM 574 C C . ILE A 1 81 ? -18.116 -24.378 34.889 1.00 88.19 81 ILE A C 1
ATOM 576 O O . ILE A 1 81 ? -18.083 -23.791 33.808 1.00 88.19 81 ILE A O 1
ATOM 580 N N . THR A 1 82 ? -17.080 -25.091 35.339 1.00 89.25 82 THR A N 1
ATOM 581 C CA . THR A 1 82 ? -15.816 -25.213 34.599 1.00 89.25 82 THR A CA 1
ATOM 582 C C . THR A 1 82 ? -16.006 -25.874 33.235 1.00 89.25 82 THR A C 1
ATOM 584 O O . THR A 1 82 ? -15.431 -25.411 32.251 1.00 89.25 82 THR A O 1
ATOM 587 N N . GLU A 1 83 ? -16.829 -26.918 33.150 1.00 90.31 83 GLU A N 1
ATOM 588 C CA . GLU A 1 83 ? -17.146 -27.598 31.891 1.00 90.31 83 GLU A CA 1
ATOM 589 C C . GLU A 1 83 ? -17.778 -26.641 30.868 1.00 90.31 83 GLU A C 1
ATOM 591 O O . GLU A 1 83 ? -17.299 -26.540 29.737 1.00 90.31 83 GLU A O 1
ATOM 596 N N . VAL A 1 84 ? -18.796 -25.875 31.279 1.00 87.31 84 VAL A N 1
ATOM 597 C CA . VAL A 1 84 ? -19.490 -24.915 30.404 1.00 87.31 84 VAL A CA 1
ATOM 598 C C . VAL A 1 84 ? -18.546 -23.806 29.932 1.00 87.31 84 VAL A C 1
ATOM 600 O O . VAL A 1 84 ? -18.512 -23.489 28.741 1.00 87.31 84 VAL A O 1
ATOM 603 N N . LEU A 1 85 ? -17.727 -23.249 30.829 1.00 86.62 85 LEU A N 1
ATOM 604 C CA . LEU A 1 85 ? -16.761 -22.204 30.474 1.00 86.62 85 LEU A CA 1
ATOM 605 C C . LEU A 1 85 ? -15.675 -22.715 29.515 1.00 86.62 85 LEU A C 1
ATOM 607 O O . LEU A 1 85 ? -15.308 -22.016 28.567 1.00 86.62 85 LEU A O 1
ATOM 611 N N . ASN A 1 86 ? -15.188 -23.942 29.714 1.00 87.94 86 ASN A N 1
ATOM 612 C CA . ASN A 1 86 ? -14.219 -24.568 28.812 1.00 87.94 86 ASN A CA 1
ATOM 613 C C . ASN A 1 86 ? -14.825 -24.864 27.433 1.00 87.94 86 ASN A C 1
ATOM 615 O O . ASN A 1 86 ? -14.154 -24.664 26.415 1.00 87.94 86 ASN A O 1
ATOM 619 N N . GLY A 1 87 ? -16.094 -25.281 27.386 1.00 84.69 87 GLY A N 1
ATOM 620 C CA . GLY A 1 87 ? -16.843 -25.455 26.143 1.00 84.69 87 GLY A CA 1
ATOM 621 C C . GLY A 1 87 ? -16.922 -24.156 25.342 1.00 84.69 87 GLY A C 1
ATOM 622 O O . GLY A 1 87 ? -16.525 -24.125 24.178 1.00 84.69 87 GLY A O 1
ATOM 623 N N . VAL A 1 88 ? -17.324 -23.051 25.981 1.00 84.81 88 VAL A N 1
ATOM 624 C CA . VAL A 1 88 ? -17.395 -21.734 25.321 1.00 84.81 88 VAL A CA 1
ATOM 625 C C . VAL A 1 88 ? -16.024 -21.243 24.871 1.00 84.81 88 VAL A C 1
ATOM 627 O O . VAL A 1 88 ? -15.892 -20.770 23.744 1.00 84.81 88 VAL A O 1
ATOM 630 N N . LYS A 1 89 ? -14.983 -21.406 25.694 1.00 84.81 89 LYS A N 1
ATOM 631 C CA . LYS A 1 89 ? -13.609 -21.050 25.311 1.00 84.81 89 LYS A CA 1
ATOM 632 C C . LYS A 1 89 ? -13.151 -21.807 24.061 1.00 84.81 89 LYS A C 1
ATOM 634 O O . LYS A 1 89 ? -12.506 -21.221 23.195 1.00 84.81 89 LYS A O 1
ATOM 639 N N . THR A 1 90 ? -13.499 -23.088 23.956 1.00 85.12 90 THR A N 1
ATOM 640 C CA . THR A 1 90 ? -13.150 -23.933 22.806 1.00 85.12 90 THR A CA 1
ATOM 641 C C . THR A 1 90 ? -13.913 -23.512 21.552 1.00 85.12 90 THR A C 1
ATOM 643 O O . THR A 1 90 ? -13.313 -23.350 20.489 1.00 85.12 90 THR A O 1
ATOM 646 N N . VAL A 1 91 ? -15.221 -23.266 21.670 1.00 82.06 91 VAL A N 1
ATOM 647 C CA . VAL A 1 91 ? -16.040 -22.773 20.552 1.00 82.06 91 VAL A CA 1
ATOM 648 C C . VAL A 1 91 ? -15.534 -21.412 20.082 1.00 82.06 91 VAL A C 1
ATOM 650 O O . VAL A 1 91 ? -15.287 -21.242 18.897 1.00 82.06 91 VAL A O 1
ATOM 653 N N . TYR A 1 92 ? -15.278 -20.474 20.994 1.00 80.25 92 TYR A N 1
ATOM 654 C CA . TYR A 1 92 ? -14.729 -19.163 20.645 1.00 80.25 92 TYR A CA 1
ATOM 655 C C . TYR A 1 92 ? -13.342 -19.262 19.992 1.00 80.25 92 TYR A C 1
ATOM 657 O O . TYR A 1 92 ? -13.068 -18.590 19.003 1.00 80.25 92 TYR A O 1
ATOM 665 N N . GLY A 1 93 ? -12.462 -20.123 20.513 1.00 81.19 93 GLY A N 1
ATOM 666 C CA . GLY A 1 93 ? -11.144 -20.354 19.921 1.00 81.19 93 GLY A CA 1
ATOM 667 C C . GLY A 1 93 ? -11.231 -20.907 18.496 1.00 81.19 93 GLY A C 1
ATOM 668 O O . GLY A 1 93 ? -10.539 -20.424 17.603 1.00 81.19 93 GLY A O 1
ATOM 669 N N . THR A 1 94 ? -12.116 -21.878 18.265 1.00 82.00 94 THR A N 1
ATOM 670 C CA . THR A 1 94 ? -12.316 -22.488 16.939 1.00 82.00 94 THR A CA 1
ATOM 671 C C . THR A 1 94 ? -13.012 -21.552 15.953 1.00 82.00 94 THR A C 1
ATOM 673 O O . THR A 1 94 ? -12.620 -21.513 14.787 1.00 82.00 94 THR A O 1
ATOM 676 N N . THR A 1 95 ? -13.993 -20.754 16.389 1.00 80.06 95 THR A N 1
ATOM 677 C CA . THR A 1 95 ? -14.644 -19.759 15.525 1.00 80.06 95 THR A CA 1
ATOM 678 C C . THR A 1 95 ? -13.692 -18.634 15.145 1.00 80.06 95 THR A C 1
ATOM 680 O O . THR A 1 95 ? -13.664 -18.266 13.974 1.00 80.06 95 THR A O 1
ATOM 683 N N . ASN A 1 96 ? -12.864 -18.140 16.072 1.00 77.38 96 ASN A N 1
ATOM 684 C CA . ASN A 1 96 ? -11.836 -17.151 15.742 1.00 77.38 96 ASN A CA 1
ATOM 685 C C . ASN A 1 96 ? -10.790 -17.715 14.783 1.00 77.38 96 ASN A C 1
ATOM 687 O O . ASN A 1 96 ? -10.466 -17.058 13.800 1.00 77.38 96 ASN A O 1
ATOM 691 N N . ALA A 1 97 ? -10.294 -18.932 15.025 1.00 79.12 97 ALA A N 1
ATOM 692 C CA . ALA A 1 97 ? -9.351 -19.574 14.111 1.00 79.12 97 ALA A CA 1
ATOM 693 C C . ALA A 1 97 ? -9.948 -19.700 12.701 1.00 79.12 97 ALA A C 1
ATOM 695 O O . ALA A 1 97 ? -9.312 -19.319 11.725 1.00 79.12 97 ALA A O 1
ATOM 696 N N . ARG A 1 98 ? -11.211 -20.132 12.598 1.00 80.06 98 ARG A N 1
ATOM 697 C CA . ARG A 1 98 ? -11.923 -20.217 11.319 1.00 80.06 98 ARG A CA 1
ATOM 698 C C . ARG A 1 98 ? -12.137 -18.848 10.670 1.00 80.06 98 ARG A C 1
ATOM 700 O O . ARG A 1 98 ? -12.031 -18.745 9.456 1.00 80.06 98 ARG A O 1
ATOM 707 N N . ALA A 1 99 ? -12.437 -17.810 11.447 1.00 73.25 99 ALA A N 1
ATOM 708 C CA . ALA A 1 99 ? -12.582 -16.449 10.934 1.00 73.25 99 ALA A CA 1
ATOM 709 C C . ALA A 1 99 ? -11.258 -15.903 10.377 1.00 73.25 99 ALA A C 1
ATOM 711 O O . ALA A 1 99 ? -11.268 -15.256 9.334 1.00 73.25 99 ALA A O 1
ATOM 712 N N . VAL A 1 100 ? -10.130 -16.209 11.028 1.00 78.75 100 VAL A N 1
ATOM 713 C CA . VAL A 1 100 ? -8.787 -15.891 10.518 1.00 78.75 100 VAL A CA 1
ATOM 714 C C . VAL A 1 100 ? -8.528 -16.637 9.210 1.00 78.75 100 VAL A C 1
ATOM 716 O O . VAL A 1 100 ? -8.236 -15.992 8.212 1.00 78.75 100 VAL A O 1
ATOM 719 N N . THR A 1 101 ? -8.757 -17.953 9.163 1.00 81.56 101 THR A N 1
ATOM 720 C CA . THR A 1 101 ? -8.585 -18.741 7.930 1.00 81.56 101 THR A CA 1
ATOM 721 C C . THR A 1 101 ? -9.442 -18.214 6.779 1.00 81.56 101 THR A C 1
ATOM 723 O O . THR A 1 101 ? -8.945 -18.052 5.675 1.00 81.56 101 THR A O 1
ATOM 726 N N . LEU A 1 102 ? -10.712 -17.879 7.027 1.00 76.06 102 LEU A N 1
ATOM 727 C CA . LEU A 1 102 ? -11.589 -17.312 5.998 1.00 76.06 102 LEU A CA 1
ATOM 728 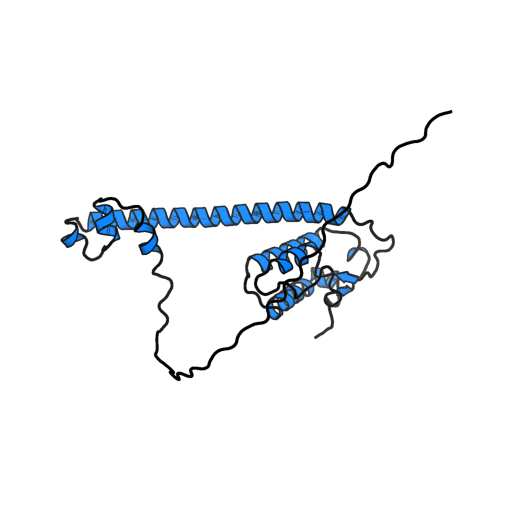C C . LEU A 1 102 ? -11.108 -15.940 5.508 1.00 76.06 102 LEU A C 1
ATOM 730 O O . LEU A 1 102 ? -11.288 -15.621 4.334 1.00 76.06 102 LEU A O 1
ATOM 734 N N . LYS A 1 103 ? -10.515 -15.126 6.390 1.00 73.44 103 LYS A N 1
ATOM 735 C CA . LYS A 1 103 ? -9.928 -13.835 6.017 1.00 73.44 103 LYS A CA 1
ATOM 736 C C . LYS A 1 103 ? -8.678 -14.030 5.158 1.00 73.44 103 LYS A C 1
ATOM 738 O O . LYS A 1 103 ? -8.553 -13.354 4.142 1.00 73.44 103 LYS A O 1
ATOM 743 N N . ASP A 1 104 ? -7.816 -14.973 5.524 1.00 74.00 104 ASP A N 1
ATOM 744 C CA . ASP A 1 104 ? -6.604 -15.297 4.767 1.00 74.00 104 ASP A CA 1
ATOM 745 C C . ASP A 1 104 ? -6.954 -15.875 3.383 1.00 74.00 104 ASP A C 1
ATOM 747 O O . ASP A 1 104 ? -6.439 -15.405 2.373 1.00 74.00 104 ASP A O 1
ATOM 751 N N . GLU A 1 105 ? -7.913 -16.805 3.304 1.00 78.31 105 GLU A N 1
ATOM 752 C CA . GLU A 1 105 ? -8.406 -17.368 2.036 1.00 78.31 105 GLU A CA 1
ATOM 753 C C . GLU A 1 105 ? -9.081 -16.313 1.142 1.00 78.31 105 GLU A C 1
ATOM 755 O O . GLU A 1 105 ? -8.983 -16.367 -0.088 1.00 78.31 105 GLU A O 1
ATOM 760 N N . ALA A 1 106 ? -9.807 -15.359 1.737 1.00 72.00 106 ALA A N 1
ATOM 761 C CA . ALA A 1 106 ? -10.395 -14.245 0.998 1.00 72.00 106 ALA A CA 1
ATOM 762 C C . ALA A 1 106 ? -9.309 -13.307 0.456 1.00 72.00 106 ALA A C 1
ATOM 764 O O . ALA A 1 106 ? -9.388 -12.901 -0.705 1.00 72.00 106 ALA A O 1
ATOM 765 N N . GLN A 1 107 ? -8.283 -13.023 1.265 1.00 72.75 107 GLN A N 1
ATOM 766 C CA . GLN A 1 107 ? -7.143 -12.207 0.863 1.00 72.75 107 GLN A CA 1
ATOM 767 C C . GLN A 1 107 ? -6.354 -12.868 -0.272 1.00 72.75 107 GLN A C 1
ATOM 769 O O . GLN A 1 107 ? -6.028 -12.206 -1.250 1.00 72.75 107 GLN A O 1
ATOM 774 N N . GLU A 1 108 ? -6.105 -14.175 -0.195 1.00 72.75 108 GLU A N 1
ATOM 775 C CA . GLU A 1 108 ? -5.383 -14.925 -1.229 1.00 72.75 108 GLU A CA 1
ATOM 776 C C . GLU A 1 108 ? -6.140 -14.949 -2.567 1.00 72.75 108 GLU A C 1
ATOM 778 O O . GLU A 1 108 ? -5.552 -14.752 -3.635 1.00 72.75 108 GLU A O 1
ATOM 783 N N . LYS A 1 109 ? -7.467 -15.120 -2.532 1.00 73.88 109 LYS A N 1
ATOM 784 C CA . LYS A 1 109 ? -8.313 -15.034 -3.736 1.00 73.88 109 LYS A CA 1
ATOM 785 C C . LYS A 1 109 ? -8.297 -13.642 -4.351 1.00 73.88 109 LYS A C 1
ATOM 787 O O . LYS A 1 109 ? -8.291 -13.512 -5.575 1.00 73.88 109 LYS A O 1
ATOM 792 N N . GLU A 1 110 ? -8.316 -12.609 -3.518 1.00 73.00 110 GLU A N 1
ATOM 793 C CA . GLU A 1 110 ? -8.234 -11.228 -3.976 1.00 73.00 110 GLU A CA 1
ATOM 794 C C . GLU A 1 110 ? -6.860 -10.920 -4.588 1.00 73.00 110 GLU A C 1
ATOM 796 O O . GLU A 1 110 ? -6.801 -10.331 -5.665 1.00 73.00 110 GLU A O 1
ATOM 801 N N . ASP A 1 111 ? -5.773 -11.370 -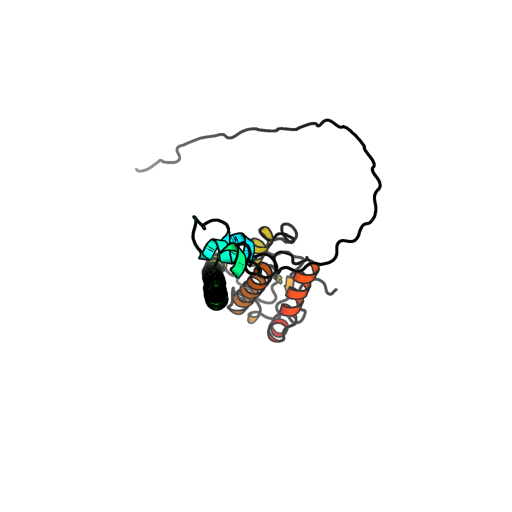3.956 1.00 72.00 111 ASP A N 1
ATOM 802 C CA . ASP A 1 111 ? -4.400 -11.248 -4.458 1.00 72.00 111 ASP A CA 1
ATOM 803 C C . ASP A 1 111 ? -4.230 -11.968 -5.805 1.00 72.00 111 ASP A C 1
ATOM 805 O O . ASP A 1 111 ? -3.630 -11.418 -6.728 1.00 72.00 111 ASP A O 1
ATOM 809 N N . THR A 1 112 ? -4.816 -13.160 -5.954 1.00 75.56 112 THR A N 1
ATOM 810 C CA . THR A 1 112 ? -4.787 -13.928 -7.211 1.00 75.56 112 THR A CA 1
ATOM 811 C C . THR A 1 112 ? -5.550 -13.203 -8.316 1.00 75.56 112 THR A C 1
ATOM 813 O O . THR A 1 112 ? -5.003 -12.948 -9.386 1.00 75.56 112 THR A O 1
ATOM 816 N N . ARG A 1 113 ? -6.791 -12.783 -8.038 1.00 74.88 113 ARG A N 1
ATOM 817 C CA . ARG A 1 113 ? -7.611 -12.019 -8.990 1.00 74.88 113 ARG A CA 1
ATOM 818 C C . ARG A 1 113 ? -6.935 -10.712 -9.397 1.00 74.88 113 ARG A C 1
ATOM 820 O O . ARG A 1 113 ? -7.100 -10.239 -10.518 1.00 74.88 113 ARG A O 1
ATOM 827 N N . PHE A 1 114 ? -6.205 -10.104 -8.472 1.00 67.69 114 PHE A N 1
ATOM 828 C CA . PHE A 1 114 ? -5.455 -8.893 -8.729 1.00 67.69 114 PHE A CA 1
ATOM 829 C C . PHE A 1 114 ? -4.232 -9.148 -9.613 1.00 67.69 114 PHE A C 1
ATOM 831 O O . PHE A 1 114 ? -4.017 -8.392 -10.554 1.00 67.69 114 PHE A O 1
ATOM 838 N N . ALA A 1 115 ? -3.466 -10.211 -9.354 1.00 66.25 115 ALA A N 1
ATOM 839 C CA . ALA A 1 115 ? -2.356 -10.610 -10.213 1.00 66.25 115 ALA A CA 1
ATOM 840 C C . ALA A 1 115 ? -2.841 -10.869 -11.651 1.00 66.25 115 ALA A C 1
ATOM 842 O O . ALA A 1 115 ? -2.266 -10.329 -12.592 1.00 66.25 115 ALA A O 1
ATOM 843 N N . GLU A 1 116 ? -3.957 -11.585 -11.813 1.00 68.06 116 GLU A N 1
ATOM 844 C CA . GLU A 1 116 ? -4.595 -11.820 -13.117 1.00 68.06 116 GLU A CA 1
ATOM 845 C C . GLU A 1 116 ? -5.064 -10.514 -13.789 1.00 68.06 116 GLU A C 1
ATOM 847 O O . GLU A 1 116 ? -4.869 -10.314 -14.988 1.00 68.06 116 GLU A O 1
ATOM 852 N N . ALA A 1 117 ? -5.657 -9.586 -13.029 1.00 65.00 117 ALA A N 1
ATOM 853 C CA . ALA A 1 117 ? -6.091 -8.292 -13.560 1.00 65.00 117 ALA A CA 1
ATOM 854 C C . ALA A 1 117 ? -4.907 -7.396 -13.964 1.00 65.00 117 ALA A C 1
ATOM 856 O O . ALA A 1 117 ? -4.974 -6.704 -14.979 1.00 65.00 117 ALA A O 1
ATOM 857 N N . ALA A 1 118 ? -3.821 -7.417 -13.192 1.00 60.47 118 ALA A N 1
ATOM 858 C CA . ALA A 1 118 ? -2.599 -6.689 -13.500 1.00 60.47 118 ALA A CA 1
ATOM 859 C C . ALA A 1 118 ? -1.917 -7.236 -14.765 1.00 60.47 118 ALA A C 1
ATOM 861 O O . ALA A 1 118 ? -1.407 -6.458 -15.568 1.00 60.47 118 ALA A O 1
ATOM 862 N N . GLU A 1 119 ? -1.961 -8.554 -14.987 1.00 58.53 119 GLU A N 1
ATOM 863 C CA . GLU A 1 119 ? -1.514 -9.174 -16.239 1.00 58.53 119 GLU A CA 1
ATOM 864 C C . GLU A 1 119 ? -2.345 -8.706 -17.439 1.00 58.53 119 GLU A C 1
ATOM 866 O O . GLU A 1 119 ? -1.778 -8.240 -18.428 1.00 58.53 119 GLU A O 1
ATOM 871 N N . ALA A 1 120 ? -3.674 -8.718 -17.319 1.00 59.69 120 ALA A N 1
ATOM 872 C CA . ALA A 1 120 ? -4.563 -8.259 -18.383 1.00 59.69 120 ALA A CA 1
ATOM 873 C C . ALA A 1 120 ? -4.403 -6.757 -18.709 1.00 59.69 120 ALA A C 1
ATOM 875 O O . ALA A 1 120 ? -4.500 -6.358 -19.870 1.00 59.69 120 ALA A O 1
ATOM 876 N N . GLU A 1 121 ? -4.146 -5.902 -17.709 1.00 57.47 121 GLU A N 1
ATOM 877 C CA . GLU A 1 121 ? -3.891 -4.471 -17.941 1.00 57.47 121 GLU A CA 1
ATOM 878 C C . GLU A 1 121 ? -2.480 -4.185 -18.483 1.00 57.47 121 GLU A C 1
ATOM 880 O O . GLU A 1 121 ? -2.301 -3.216 -19.228 1.00 57.47 121 GLU A O 1
ATOM 885 N N . GLY A 1 122 ? -1.487 -5.011 -18.139 1.00 52.72 122 GLY A N 1
ATOM 886 C CA . GLY A 1 122 ? -0.116 -4.905 -18.646 1.00 52.72 122 GLY A CA 1
ATOM 887 C C . GLY A 1 122 ? 0.006 -5.227 -20.139 1.00 52.72 122 GLY A C 1
ATOM 888 O O . GLY A 1 122 ? 0.803 -4.597 -20.831 1.00 52.72 122 GLY A O 1
ATOM 889 N N . GLU A 1 123 ? -0.816 -6.145 -20.655 1.00 49.00 123 GLU A N 1
ATOM 890 C CA . GLU A 1 123 ? -0.839 -6.525 -22.078 1.00 49.00 123 GLU A CA 1
ATOM 891 C C . GLU A 1 123 ? -1.544 -5.499 -22.986 1.00 49.00 123 GLU A C 1
ATOM 893 O O . GLU A 1 123 ? -1.289 -5.448 -24.190 1.00 49.00 123 GLU A O 1
ATOM 898 N N . ALA A 1 124 ? -2.419 -4.652 -22.434 1.00 44.53 124 ALA A N 1
ATOM 899 C CA . ALA A 1 124 ? -3.262 -3.746 -23.218 1.00 44.53 124 ALA A CA 1
ATOM 900 C C . ALA A 1 124 ? -2.541 -2.486 -23.744 1.00 44.53 124 ALA A C 1
ATOM 902 O O . ALA A 1 124 ? -3.110 -1.743 -24.549 1.00 44.53 124 ALA A O 1
ATOM 903 N N . ALA A 1 125 ? -1.305 -2.216 -23.309 1.00 49.78 125 ALA A N 1
ATOM 904 C CA . ALA A 1 125 ? -0.517 -1.075 -23.770 1.00 49.78 125 ALA A CA 1
ATOM 905 C C . ALA A 1 125 ? 0.619 -1.550 -24.695 1.00 49.78 125 ALA A C 1
ATOM 907 O O . ALA A 1 125 ? 1.514 -2.249 -24.222 1.00 49.78 125 ALA A O 1
ATOM 908 N N . PRO A 1 126 ? 0.636 -1.174 -25.992 1.00 43.25 126 PRO A N 1
ATOM 909 C CA . PRO A 1 126 ? 1.728 -1.551 -26.883 1.00 43.25 126 PRO A CA 1
ATOM 910 C C . PRO A 1 126 ? 3.048 -0.996 -26.341 1.00 43.25 126 PRO A C 1
ATOM 912 O O . PRO A 1 126 ? 3.177 0.209 -26.108 1.00 43.25 126 PRO A O 1
ATOM 915 N N . GLU A 1 127 ? 4.017 -1.887 -26.118 1.00 47.75 127 GLU A N 1
ATOM 916 C CA . GLU A 1 127 ? 5.330 -1.504 -25.611 1.00 47.75 127 GLU A CA 1
ATOM 917 C C . GLU A 1 127 ? 5.985 -0.494 -26.569 1.00 47.75 127 GLU A C 1
ATOM 919 O O . GLU A 1 127 ? 6.039 -0.730 -27.783 1.00 47.75 127 GLU A O 1
ATOM 924 N N . PRO A 1 128 ? 6.494 0.646 -26.070 1.00 48.78 128 PRO A N 1
ATOM 925 C CA . PRO A 1 128 ? 7.221 1.576 -26.915 1.00 48.78 128 PRO A CA 1
ATOM 926 C C . PRO A 1 128 ? 8.476 0.880 -27.475 1.00 48.78 128 PRO A C 1
ATOM 928 O O . PRO A 1 128 ? 9.211 0.251 -26.717 1.00 48.78 128 PRO A O 1
ATOM 931 N N . PRO A 1 129 ? 8.800 1.032 -28.772 1.00 49.91 129 PRO A N 1
ATOM 932 C CA . PRO A 1 129 ? 9.870 0.282 -29.447 1.00 49.91 129 PRO A CA 1
ATOM 933 C C . PRO A 1 129 ? 11.294 0.532 -28.903 1.00 49.91 129 PRO A C 1
ATOM 935 O O . PRO A 1 129 ? 12.244 -0.121 -29.334 1.00 49.91 129 PRO A O 1
ATOM 938 N N . ASN A 1 130 ? 11.466 1.453 -27.948 1.00 54.06 130 ASN A N 1
ATOM 939 C CA . ASN A 1 130 ? 12.731 1.753 -27.286 1.00 54.06 130 ASN A CA 1
ATOM 940 C C . ASN A 1 130 ? 12.536 1.970 -25.770 1.00 54.06 130 ASN A C 1
ATOM 942 O O . ASN A 1 130 ? 12.195 3.067 -25.330 1.00 54.06 130 ASN A O 1
ATOM 946 N N . CYS A 1 131 ? 12.752 0.919 -24.971 1.00 57.53 131 CYS A N 1
ATOM 947 C CA . CYS A 1 131 ? 12.544 0.914 -23.512 1.00 57.53 131 CYS A CA 1
ATOM 948 C C . CYS A 1 131 ? 13.797 1.246 -22.679 1.00 57.53 131 CYS A C 1
ATOM 950 O O . CYS A 1 131 ? 13.787 1.058 -21.465 1.00 57.53 131 CYS A O 1
ATOM 952 N N . GLN A 1 132 ? 14.894 1.697 -23.294 1.00 48.69 132 GLN A N 1
ATOM 953 C CA . GLN A 1 132 ? 16.117 2.020 -22.551 1.00 48.69 132 GLN A CA 1
ATOM 954 C C . GLN A 1 132 ? 15.969 3.336 -21.782 1.00 48.69 132 GLN A C 1
ATOM 956 O O . GLN A 1 132 ? 15.620 4.364 -22.361 1.00 48.69 132 GLN A O 1
ATOM 961 N N . GLY A 1 133 ? 16.265 3.312 -20.479 1.00 52.31 133 GLY A N 1
ATOM 962 C CA . GLY A 1 133 ? 16.334 4.519 -19.654 1.00 52.31 133 GLY A CA 1
ATOM 963 C C . GLY A 1 133 ? 15.000 5.251 -19.492 1.00 52.31 133 GLY A C 1
ATOM 964 O O . GLY A 1 133 ? 14.997 6.470 -19.319 1.00 52.31 133 GLY A O 1
ATOM 965 N N . GLN A 1 134 ? 13.866 4.555 -19.575 1.00 67.62 134 GLN A N 1
ATOM 966 C CA . GLN A 1 134 ? 12.558 5.166 -19.349 1.00 67.62 134 GLN A CA 1
ATOM 967 C C . GLN A 1 134 ? 12.302 5.462 -17.864 1.00 67.62 134 GLN A C 1
ATOM 969 O O . GLN A 1 134 ? 12.986 4.964 -16.963 1.00 67.62 134 GLN A O 1
ATOM 974 N N . ASN A 1 135 ? 11.333 6.347 -17.648 1.00 76.06 135 ASN A N 1
ATOM 975 C CA . ASN A 1 135 ? 10.823 6.714 -16.341 1.00 76.06 135 ASN A CA 1
ATOM 976 C C . ASN A 1 135 ? 9.890 5.603 -15.849 1.00 76.06 135 ASN A C 1
ATOM 978 O O . ASN A 1 135 ? 8.811 5.408 -16.405 1.00 76.06 135 ASN A O 1
ATOM 982 N N . HIS A 1 136 ? 10.313 4.894 -14.807 1.00 84.06 136 HIS A N 1
ATOM 983 C CA . HIS A 1 136 ? 9.491 3.905 -14.132 1.00 84.06 136 HIS A CA 1
ATOM 984 C C . HIS A 1 136 ? 8.616 4.603 -13.102 1.00 84.06 136 HIS A C 1
ATOM 986 O O . HIS A 1 136 ? 9.127 5.237 -12.181 1.00 84.06 136 HIS A O 1
ATOM 992 N N . HIS A 1 137 ? 7.304 4.479 -13.243 1.00 86.88 137 HIS A N 1
ATOM 993 C CA . HIS A 1 137 ? 6.373 5.021 -12.266 1.00 86.88 137 HIS A CA 1
ATOM 994 C C . HIS A 1 137 ? 6.178 4.020 -11.130 1.00 86.88 137 HIS A C 1
ATOM 996 O O . HIS A 1 137 ? 5.668 2.925 -11.357 1.00 86.88 137 HIS A O 1
ATOM 1002 N N . VAL A 1 138 ? 6.561 4.415 -9.916 1.00 89.81 138 VAL A N 1
ATOM 1003 C CA . VAL A 1 138 ? 6.471 3.575 -8.711 1.00 89.81 138 VAL A CA 1
ATOM 1004 C C . VAL A 1 138 ? 5.022 3.327 -8.304 1.00 89.81 138 VAL A C 1
ATOM 1006 O O . VAL A 1 138 ? 4.675 2.246 -7.839 1.00 89.81 138 VAL A O 1
ATOM 1009 N N . ILE A 1 139 ? 4.158 4.325 -8.505 1.00 90.50 139 ILE A N 1
ATOM 1010 C CA . ILE A 1 139 ? 2.721 4.202 -8.265 1.00 90.50 139 ILE A CA 1
ATOM 1011 C C . ILE A 1 139 ? 2.058 3.752 -9.566 1.00 90.50 139 ILE A C 1
ATOM 1013 O O . ILE A 1 139 ? 1.686 4.553 -10.429 1.00 90.50 139 ILE A O 1
ATOM 1017 N N . SER A 1 140 ? 1.946 2.440 -9.722 1.00 88.75 140 SER A N 1
ATOM 1018 C CA . SER A 1 140 ? 1.256 1.812 -10.845 1.00 88.75 140 SER A CA 1
ATOM 1019 C C . SER A 1 140 ? -0.262 2.043 -10.778 1.00 88.75 140 SER A C 1
ATOM 1021 O O . SER A 1 140 ? -0.810 2.402 -9.733 1.00 88.75 140 SER A O 1
ATOM 1023 N N . ARG A 1 141 ? -0.978 1.833 -11.895 1.00 87.81 141 ARG A N 1
ATOM 1024 C CA . ARG A 1 141 ? -2.458 1.897 -11.908 1.00 87.81 141 ARG A CA 1
ATOM 1025 C C . ARG A 1 141 ? -3.080 0.976 -10.851 1.00 87.81 141 ARG A C 1
ATOM 1027 O O . ARG A 1 141 ? -3.993 1.419 -10.157 1.00 87.81 141 ARG A O 1
ATOM 1034 N N . PRO A 1 142 ? -2.593 -0.268 -10.689 1.00 89.19 142 PRO A N 1
ATOM 1035 C CA . PRO A 1 142 ? -3.184 -1.170 -9.722 1.00 89.19 142 PRO A CA 1
ATOM 1036 C C . PRO A 1 142 ? -2.950 -0.730 -8.258 1.00 89.19 142 PRO A C 1
ATOM 1038 O O . PRO A 1 142 ? -3.871 -0.835 -7.449 1.00 89.19 142 PRO A O 1
ATOM 1041 N N . ILE A 1 143 ? -1.788 -0.142 -7.927 1.00 92.69 143 ILE A N 1
ATOM 1042 C CA . ILE A 1 143 ? -1.548 0.491 -6.612 1.00 92.69 143 ILE A CA 1
ATOM 1043 C C . ILE A 1 143 ? -2.470 1.702 -6.410 1.00 92.69 143 ILE A C 1
ATOM 1045 O O . ILE A 1 143 ? -3.088 1.833 -5.354 1.00 92.69 143 ILE A O 1
ATOM 1049 N N . ALA A 1 144 ? -2.592 2.573 -7.418 1.00 91.69 144 ALA A N 1
ATOM 1050 C CA . ALA A 1 144 ? -3.428 3.772 -7.342 1.00 91.69 144 ALA A CA 1
ATOM 1051 C C . ALA A 1 144 ? -4.897 3.439 -7.041 1.00 91.69 144 ALA A C 1
ATOM 1053 O O . ALA A 1 144 ? -5.505 4.080 -6.191 1.00 91.69 144 ALA A O 1
ATOM 1054 N N . LYS A 1 145 ? -5.431 2.370 -7.642 1.00 91.88 145 LYS A N 1
ATOM 1055 C CA . LYS A 1 145 ? -6.791 1.893 -7.364 1.00 91.88 145 LYS A CA 1
ATOM 1056 C C . LYS A 1 145 ? -7.006 1.523 -5.891 1.00 91.88 145 LYS A C 1
ATOM 1058 O O . LYS A 1 145 ? -8.043 1.835 -5.322 1.00 91.88 145 LYS A O 1
ATOM 1063 N N . VAL A 1 146 ? -6.030 0.874 -5.256 1.00 93.81 146 VAL A N 1
ATOM 1064 C CA . VAL A 1 146 ? -6.122 0.533 -3.824 1.00 93.81 146 VAL A CA 1
ATOM 1065 C C . VAL A 1 146 ? -5.975 1.784 -2.952 1.00 93.81 146 VAL A C 1
ATOM 1067 O O . VAL A 1 146 ? -6.628 1.896 -1.917 1.00 93.81 146 VAL A O 1
ATOM 1070 N N . LEU A 1 147 ? -5.155 2.751 -3.374 1.00 94.44 147 LEU A N 1
ATOM 1071 C CA . LEU A 1 147 ? -5.015 4.037 -2.687 1.00 94.44 147 LEU A CA 1
ATOM 1072 C C . LEU A 1 147 ? -6.307 4.867 -2.722 1.00 94.44 147 LEU A C 1
ATOM 1074 O O . LEU A 1 147 ? -6.614 5.509 -1.721 1.00 94.44 147 LEU A O 1
ATOM 1078 N N . GLU A 1 148 ? -7.075 4.831 -3.816 1.00 93.56 148 GLU A N 1
ATOM 1079 C CA . GLU A 1 148 ? -8.383 5.504 -3.937 1.00 93.56 148 GLU A CA 1
ATOM 1080 C C . GLU A 1 148 ? -9.395 5.029 -2.884 1.00 93.56 148 GLU A C 1
ATOM 1082 O O . GLU A 1 148 ? -10.211 5.813 -2.405 1.00 93.56 148 GLU A O 1
ATOM 1087 N N . GLU A 1 149 ? -9.321 3.762 -2.478 1.00 93.00 149 GLU A N 1
ATOM 1088 C CA . GLU A 1 149 ? -10.203 3.175 -1.463 1.00 93.00 149 GLU A CA 1
ATOM 1089 C C . GLU A 1 149 ? -9.616 3.275 -0.039 1.00 93.00 149 GLU A C 1
ATOM 1091 O O . GLU A 1 149 ? -10.284 2.966 0.951 1.00 93.00 149 GLU A O 1
ATOM 1096 N N . HIS A 1 150 ? -8.364 3.724 0.097 1.00 96.06 150 HIS A N 1
ATOM 1097 C CA . HIS A 1 150 ? -7.655 3.739 1.371 1.00 96.06 150 HIS A CA 1
ATOM 1098 C C . HIS A 1 150 ? -8.129 4.881 2.279 1.00 96.06 150 HIS A C 1
ATOM 1100 O O . HIS A 1 150 ? -8.044 6.062 1.930 1.00 96.06 150 HIS A O 1
ATOM 1106 N N . ARG A 1 151 ? -8.529 4.543 3.511 1.00 95.12 151 ARG A N 1
ATOM 1107 C CA . ARG A 1 151 ? -9.173 5.459 4.474 1.00 95.12 151 ARG A CA 1
ATOM 1108 C C . ARG A 1 151 ? -8.435 6.787 4.693 1.00 95.12 151 ARG A C 1
ATOM 1110 O O . ARG A 1 151 ? -9.079 7.811 4.901 1.00 95.12 151 ARG A O 1
ATOM 1117 N N . THR A 1 152 ? -7.107 6.769 4.712 1.00 96.38 152 THR A N 1
ATOM 1118 C CA . THR A 1 152 ? -6.257 7.942 5.001 1.00 96.38 152 THR A CA 1
ATOM 1119 C C . THR A 1 152 ? -5.438 8.441 3.812 1.00 96.38 152 THR A C 1
ATOM 1121 O O . THR A 1 152 ? -4.846 9.512 3.912 1.00 96.38 152 THR A O 1
ATOM 1124 N N . LEU A 1 153 ? -5.366 7.675 2.717 1.00 96.00 153 LEU A N 1
ATOM 1125 C CA . LEU A 1 153 ? -4.484 7.963 1.575 1.00 96.00 153 LEU A CA 1
ATOM 1126 C C . LEU A 1 153 ? -5.255 8.287 0.286 1.00 96.00 153 LEU A C 1
ATOM 1128 O O . LEU A 1 153 ? -4.648 8.740 -0.685 1.00 96.00 153 LEU A O 1
ATOM 1132 N N . SER A 1 154 ? -6.580 8.112 0.295 1.00 95.12 154 SER A N 1
ATOM 1133 C CA . SER A 1 154 ? -7.468 8.487 -0.804 1.00 95.12 154 SER A CA 1
ATOM 1134 C C . SER A 1 154 ? -7.277 9.949 -1.213 1.00 95.12 154 SER A C 1
ATOM 1136 O O . SER A 1 154 ? -7.340 10.859 -0.384 1.00 95.12 154 SER A O 1
ATOM 1138 N N . GLY A 1 155 ? -7.083 10.169 -2.515 1.00 92.75 155 GLY A N 1
ATOM 1139 C CA . GLY A 1 155 ? -6.933 11.494 -3.122 1.00 92.75 155 GLY A CA 1
ATOM 1140 C C . GLY A 1 155 ? -5.547 12.133 -2.974 1.00 92.75 155 GLY A C 1
ATOM 1141 O O . GLY A 1 155 ? -5.371 13.267 -3.408 1.00 92.75 155 GLY A O 1
ATOM 1142 N N . LEU A 1 156 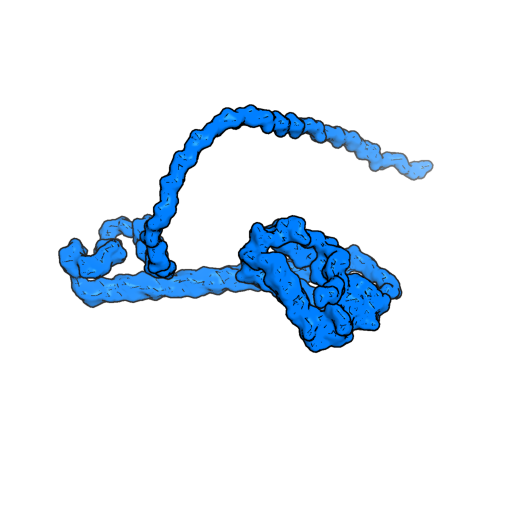? -4.566 11.444 -2.376 1.00 92.62 156 LEU A N 1
ATOM 1143 C CA . LEU A 1 156 ? -3.203 11.975 -2.212 1.00 92.62 156 LEU A CA 1
ATOM 1144 C C . LEU A 1 156 ? -2.245 11.610 -3.355 1.00 92.62 156 LEU A C 1
ATOM 1146 O O . LEU A 1 156 ? -1.193 12.243 -3.487 1.00 92.62 156 LEU A O 1
ATOM 1150 N N . TYR A 1 157 ? -2.588 10.599 -4.154 1.00 91.62 157 TYR A N 1
ATOM 1151 C CA . TYR A 1 157 ? -1.739 10.039 -5.205 1.00 91.62 157 TYR A CA 1
ATOM 1152 C C . TYR A 1 157 ? -2.533 9.828 -6.486 1.00 91.62 157 TYR A C 1
ATOM 1154 O O . TYR A 1 157 ? -3.715 9.488 -6.435 1.00 91.62 157 TYR A O 1
ATOM 1162 N N . GLU A 1 158 ? -1.854 9.972 -7.620 1.00 85.19 158 GLU A N 1
ATOM 1163 C CA . GLU A 1 158 ? -2.423 9.703 -8.939 1.00 85.19 158 GLU A CA 1
ATOM 1164 C C . GLU A 1 158 ? -1.804 8.440 -9.565 1.00 85.19 158 GLU A C 1
ATOM 1166 O O . GLU A 1 158 ? -0.657 8.079 -9.272 1.00 85.19 158 GLU A O 1
ATOM 1171 N N . PRO A 1 159 ? -2.521 7.740 -10.458 1.00 81.31 159 PRO A N 1
ATOM 1172 C CA . PRO A 1 159 ? -1.913 6.702 -11.277 1.00 81.31 159 PRO A CA 1
ATOM 1173 C C . PRO A 1 159 ? -0.738 7.280 -12.067 1.00 81.31 159 PRO A C 1
ATOM 1175 O O . PRO A 1 159 ? -0.898 8.265 -12.783 1.00 81.31 159 PRO A O 1
ATOM 1178 N N . ARG A 1 160 ? 0.428 6.630 -11.993 1.00 81.31 160 ARG A N 1
ATOM 1179 C CA . ARG A 1 160 ? 1.659 7.089 -12.656 1.00 81.31 160 ARG A CA 1
ATOM 1180 C C . ARG A 1 160 ? 2.113 8.484 -12.210 1.00 81.31 160 ARG A C 1
ATOM 1182 O O . ARG A 1 160 ? 2.688 9.223 -13.003 1.00 81.31 160 ARG A O 1
ATOM 1189 N N . ASP A 1 161 ? 1.909 8.811 -10.940 1.00 84.19 161 ASP A N 1
ATOM 1190 C CA . ASP A 1 161 ? 2.320 10.080 -10.339 1.00 84.19 161 ASP A CA 1
ATOM 1191 C C . ASP A 1 161 ? 3.784 10.445 -10.663 1.00 84.19 161 ASP A C 1
ATOM 1193 O O . ASP A 1 161 ? 4.721 9.695 -10.364 1.00 84.19 161 ASP A O 1
ATOM 1197 N N . GLU A 1 162 ? 3.986 11.610 -11.284 1.00 85.38 162 GLU A N 1
ATOM 1198 C CA . GLU A 1 162 ? 5.301 12.081 -11.737 1.00 85.38 162 GLU A CA 1
ATOM 1199 C C . GLU A 1 162 ? 6.267 12.371 -10.580 1.00 85.38 162 GLU A C 1
ATOM 1201 O O . GLU A 1 162 ? 7.486 12.357 -10.770 1.00 85.38 162 GLU A O 1
ATOM 1206 N N . ARG A 1 163 ? 5.751 12.583 -9.361 1.00 87.94 163 ARG A N 1
ATOM 1207 C CA . ARG A 1 163 ? 6.575 12.773 -8.156 1.00 87.94 163 ARG A CA 1
ATOM 1208 C C . ARG A 1 163 ? 7.317 11.494 -7.764 1.00 87.94 163 ARG A C 1
ATOM 1210 O O . ARG A 1 163 ? 8.353 11.568 -7.102 1.00 87.94 163 ARG A O 1
ATOM 1217 N N . TYR A 1 164 ? 6.810 10.333 -8.180 1.00 88.75 164 TYR A N 1
ATOM 1218 C CA . TYR A 1 164 ? 7.292 9.012 -7.778 1.00 88.75 164 TYR A CA 1
ATOM 1219 C C . TYR A 1 164 ? 7.813 8.235 -8.987 1.00 88.75 164 TYR A C 1
ATOM 1221 O O . TYR A 1 164 ? 7.311 7.169 -9.349 1.00 88.75 164 TYR A O 1
ATOM 1229 N N . VAL A 1 165 ? 8.848 8.793 -9.616 1.00 88.25 165 VAL A N 1
ATOM 1230 C CA . VAL A 1 165 ? 9.493 8.225 -10.803 1.00 88.25 165 VAL A CA 1
ATOM 1231 C C . VAL A 1 165 ? 10.908 7.750 -10.479 1.00 88.25 165 VAL A C 1
ATOM 1233 O O . VAL A 1 165 ? 11.707 8.497 -9.914 1.00 88.25 165 VAL A O 1
ATO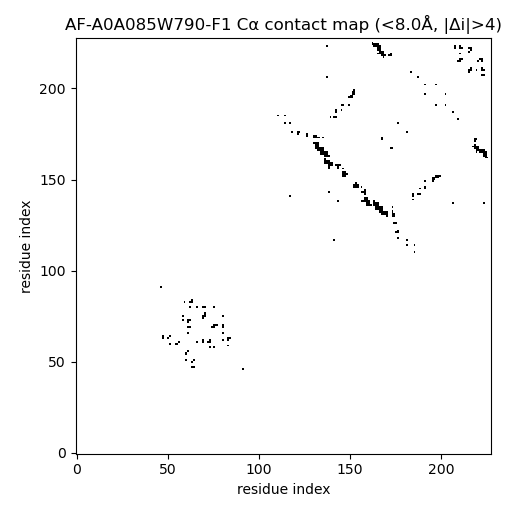M 1236 N N . ALA A 1 166 ? 11.228 6.518 -10.870 1.00 87.06 166 ALA A N 1
ATOM 1237 C CA . ALA A 1 166 ? 12.569 5.946 -10.843 1.00 87.06 166 ALA A CA 1
ATOM 1238 C C . ALA A 1 166 ? 13.191 5.951 -12.244 1.00 87.06 166 ALA A C 1
ATOM 1240 O O . ALA A 1 166 ? 12.504 5.763 -13.252 1.00 87.06 166 ALA A O 1
ATOM 1241 N N . LYS A 1 167 ? 14.513 6.128 -12.325 1.00 85.62 167 LYS A N 1
ATOM 1242 C CA . LYS A 1 167 ? 15.240 6.049 -13.598 1.00 85.62 167 LYS A CA 1
ATOM 1243 C C . LYS A 1 167 ? 15.828 4.657 -13.779 1.00 85.62 167 LYS A C 1
ATOM 1245 O O . LYS A 1 167 ? 16.707 4.256 -13.019 1.00 85.62 167 LYS A O 1
ATOM 1250 N N . ALA A 1 168 ? 15.350 3.936 -14.788 1.00 83.50 168 ALA A N 1
ATOM 1251 C CA . ALA A 1 168 ? 15.881 2.622 -15.121 1.00 83.50 168 ALA A CA 1
ATOM 1252 C C . ALA A 1 168 ? 17.336 2.704 -15.601 1.00 83.50 168 ALA A C 1
ATOM 1254 O O . ALA A 1 168 ? 17.682 3.575 -16.403 1.00 83.50 168 ALA A O 1
ATOM 1255 N N . LYS A 1 169 ? 18.167 1.767 -15.137 1.00 81.44 169 LYS A N 1
ATOM 1256 C CA . LYS A 1 169 ? 19.572 1.637 -15.546 1.00 81.44 169 LYS A CA 1
ATOM 1257 C C . LYS A 1 169 ? 19.723 1.256 -17.019 1.00 81.44 169 LYS A C 1
ATOM 1259 O O . LYS A 1 169 ? 20.545 1.839 -17.720 1.00 81.44 169 LYS A O 1
ATOM 1264 N N . ASP A 1 170 ? 18.947 0.279 -17.479 1.00 76.31 170 ASP A N 1
ATOM 1265 C CA . ASP A 1 170 ? 19.038 -0.283 -18.826 1.00 76.31 170 ASP A CA 1
ATOM 1266 C C . ASP A 1 170 ? 17.670 -0.793 -19.323 1.00 76.31 170 ASP A C 1
ATOM 1268 O O . ASP A 1 170 ? 16.627 -0.528 -18.719 1.00 76.31 170 ASP A O 1
ATOM 1272 N N . LYS A 1 171 ? 17.665 -1.475 -20.477 1.00 70.81 171 LYS A N 1
ATOM 1273 C CA . LYS A 1 171 ? 16.452 -2.056 -21.067 1.00 70.81 171 LYS A CA 1
ATOM 1274 C C . LYS A 1 171 ? 15.846 -3.134 -20.166 1.00 70.81 171 LYS A C 1
ATOM 1276 O O . LYS A 1 171 ? 14.629 -3.212 -20.074 1.00 70.81 171 LYS A O 1
ATOM 1281 N N . GLU A 1 172 ? 16.652 -3.968 -19.520 1.00 71.88 172 GLU A N 1
ATOM 1282 C CA . GLU A 1 172 ? 16.152 -5.071 -18.693 1.00 71.88 172 GLU A CA 1
ATOM 1283 C C . GLU A 1 172 ? 15.457 -4.547 -17.431 1.00 71.88 172 GLU A C 1
ATOM 1285 O O . GLU A 1 172 ? 14.450 -5.108 -17.001 1.00 71.88 172 GLU A O 1
ATOM 1290 N N . SER A 1 173 ? 15.908 -3.401 -16.918 1.00 71.69 173 SER A N 1
ATOM 1291 C CA . SER A 1 173 ? 15.272 -2.694 -15.805 1.00 71.69 173 SER A CA 1
ATOM 1292 C C . SER A 1 173 ? 13.879 -2.117 -16.105 1.00 71.69 173 SER A C 1
ATOM 1294 O O . SER A 1 173 ? 13.213 -1.694 -15.165 1.00 71.69 173 SER A O 1
ATOM 1296 N N . HIS A 1 174 ? 13.430 -2.050 -17.369 1.00 69.88 174 HIS A N 1
ATOM 1297 C CA . HIS A 1 174 ? 12.181 -1.345 -17.727 1.00 69.88 174 HIS A CA 1
ATOM 1298 C C . HIS A 1 174 ? 11.386 -1.924 -18.914 1.00 69.88 174 HIS A C 1
ATOM 1300 O O . HIS A 1 174 ? 10.282 -1.468 -19.207 1.00 69.88 174 HIS A O 1
ATOM 1306 N N . CYS A 1 175 ? 11.918 -2.885 -19.666 1.00 68.06 175 CYS A N 1
ATOM 1307 C CA . CYS A 1 175 ? 11.225 -3.403 -20.844 1.00 68.06 175 CYS A CA 1
ATOM 1308 C C . CYS A 1 175 ? 10.141 -4.397 -20.423 1.00 68.06 175 CYS A C 1
ATOM 1310 O O . CYS A 1 175 ? 10.444 -5.535 -20.055 1.00 68.06 175 CYS A O 1
ATOM 1312 N N . GLY A 1 176 ? 8.894 -3.938 -20.502 1.00 61.75 176 GLY A N 1
ATOM 1313 C CA . GLY A 1 176 ? 7.690 -4.726 -20.279 1.00 61.75 176 GLY A CA 1
ATOM 1314 C C . GLY A 1 176 ? 7.246 -4.836 -18.825 1.00 61.75 176 GLY A C 1
ATOM 1315 O O . GLY A 1 176 ? 7.939 -4.439 -17.884 1.00 61.75 176 GLY A O 1
ATOM 1316 N N . TYR A 1 177 ? 6.054 -5.402 -18.644 1.00 64.00 177 TYR A N 1
ATOM 1317 C CA . TYR A 1 177 ? 5.473 -5.673 -17.330 1.00 64.00 177 TYR A CA 1
ATOM 1318 C C . TYR A 1 177 ? 6.028 -6.987 -16.772 1.00 64.00 177 TYR A C 1
ATOM 1320 O O . TYR A 1 177 ? 5.410 -8.053 -16.797 1.00 64.00 177 TYR A O 1
ATOM 1328 N N . GLN A 1 178 ? 7.281 -6.932 -16.338 1.00 70.75 178 GLN A N 1
ATOM 1329 C CA . GLN A 1 178 ? 8.026 -8.101 -15.885 1.00 70.75 178 GLN A CA 1
ATOM 1330 C C . GLN A 1 178 ? 7.541 -8.597 -14.516 1.00 70.75 178 GLN A C 1
ATOM 1332 O O . GLN A 1 178 ? 6.868 -7.889 -13.767 1.00 70.75 178 GLN A O 1
ATOM 1337 N N . LYS A 1 179 ? 7.909 -9.834 -14.167 1.00 81.62 179 LYS A N 1
ATOM 1338 C CA . LYS A 1 179 ? 7.548 -10.452 -12.884 1.00 81.62 179 LYS A CA 1
ATOM 1339 C C . LYS A 1 179 ? 7.895 -9.574 -11.671 1.00 81.62 179 LYS A C 1
ATOM 1341 O O . LYS A 1 179 ? 7.072 -9.449 -10.776 1.00 81.62 179 LYS A O 1
ATOM 1346 N N . TRP A 1 180 ? 9.052 -8.912 -11.669 1.00 83.81 180 TRP A N 1
ATOM 1347 C CA . TRP A 1 180 ? 9.449 -8.055 -10.546 1.00 83.81 180 TRP A CA 1
ATOM 1348 C C . TRP A 1 180 ? 8.488 -6.873 -10.332 1.00 83.81 180 TRP A C 1
ATOM 1350 O O . TRP A 1 180 ? 8.227 -6.509 -9.193 1.00 83.81 180 TRP A O 1
ATOM 1360 N N . HIS A 1 181 ? 7.916 -6.307 -11.403 1.00 84.81 181 HIS A N 1
ATOM 1361 C CA . HIS A 1 181 ? 6.967 -5.195 -11.297 1.00 84.81 181 HIS A CA 1
ATOM 1362 C C . HIS A 1 181 ? 5.670 -5.655 -10.619 1.00 84.81 181 HIS A C 1
ATOM 1364 O O . HIS A 1 181 ? 5.154 -4.974 -9.738 1.00 84.81 181 HIS A O 1
ATOM 1370 N N . ARG A 1 182 ? 5.190 -6.851 -10.984 1.00 84.31 182 ARG A N 1
ATOM 1371 C CA . ARG A 1 182 ? 4.034 -7.508 -10.352 1.00 84.31 182 ARG A CA 1
ATOM 1372 C C . ARG A 1 182 ? 4.290 -7.823 -8.886 1.00 84.31 182 ARG A C 1
ATOM 1374 O O . ARG A 1 182 ? 3.429 -7.583 -8.047 1.00 84.31 182 ARG A O 1
ATOM 1381 N N . ASP A 1 183 ? 5.470 -8.353 -8.584 1.00 88.75 183 ASP A N 1
ATOM 1382 C CA . ASP A 1 183 ? 5.840 -8.722 -7.220 1.00 88.75 183 ASP A CA 1
ATOM 1383 C C . ASP A 1 183 ? 5.879 -7.484 -6.307 1.00 88.75 183 ASP A C 1
ATOM 1385 O O . ASP A 1 183 ? 5.340 -7.533 -5.199 1.00 88.75 183 ASP A O 1
ATOM 1389 N N . VAL A 1 184 ? 6.420 -6.360 -6.798 1.00 92.00 184 VAL A N 1
ATOM 1390 C CA . VAL A 1 184 ? 6.397 -5.066 -6.094 1.00 92.00 184 VAL A CA 1
ATOM 1391 C C . VAL A 1 184 ? 4.967 -4.545 -5.929 1.00 92.00 184 VAL A C 1
ATOM 1393 O O . VAL A 1 184 ? 4.588 -4.198 -4.812 1.00 92.00 184 VAL A O 1
ATOM 1396 N N . ASP A 1 185 ? 4.151 -4.538 -6.991 1.00 90.69 185 ASP A N 1
ATOM 1397 C CA . ASP A 1 185 ? 2.751 -4.086 -6.920 1.00 90.69 185 ASP A CA 1
ATOM 1398 C C . ASP A 1 185 ? 1.957 -4.870 -5.860 1.00 90.69 185 ASP A C 1
ATOM 1400 O O . ASP A 1 185 ? 1.273 -4.285 -5.016 1.00 90.69 185 ASP A O 1
ATOM 1404 N N . LEU A 1 186 ? 2.098 -6.199 -5.857 1.00 92.06 186 LEU A N 1
ATOM 1405 C CA . LEU A 1 186 ? 1.461 -7.083 -4.882 1.00 92.06 186 LEU A CA 1
ATOM 1406 C C . LEU A 1 186 ? 1.944 -6.815 -3.454 1.00 92.06 186 LEU A C 1
ATOM 1408 O O . LEU A 1 186 ? 1.146 -6.833 -2.515 1.00 92.06 186 LEU A O 1
ATOM 1412 N N . GLU A 1 187 ? 3.242 -6.579 -3.268 1.00 95.56 187 GLU A N 1
ATOM 1413 C CA . GLU A 1 187 ? 3.793 -6.268 -1.952 1.00 95.56 187 GLU A CA 1
ATOM 1414 C C . GLU A 1 187 ? 3.242 -4.947 -1.402 1.00 95.56 187 GLU A C 1
ATOM 1416 O O . GLU A 1 187 ? 2.800 -4.901 -0.249 1.00 95.56 187 GLU A O 1
ATOM 1421 N N . VAL A 1 188 ? 3.194 -3.904 -2.234 1.00 95.75 188 VAL A N 1
ATOM 1422 C CA . VAL A 1 188 ? 2.631 -2.597 -1.866 1.00 95.75 188 VAL A CA 1
ATOM 1423 C C . VAL A 1 188 ? 1.164 -2.710 -1.481 1.00 95.75 188 VAL A C 1
ATOM 1425 O O . VAL A 1 188 ? 0.733 -2.142 -0.477 1.00 95.75 188 VAL A O 1
ATOM 1428 N N . ILE A 1 189 ? 0.394 -3.496 -2.219 1.00 94.44 189 ILE A N 1
ATOM 1429 C CA . ILE A 1 189 ? -1.041 -3.632 -1.972 1.00 94.44 189 ILE A CA 1
ATOM 1430 C C . ILE A 1 189 ? -1.337 -4.428 -0.715 1.00 94.44 189 ILE A C 1
ATOM 1432 O O . ILE A 1 189 ? -2.182 -4.010 0.080 1.00 94.44 189 ILE A O 1
ATOM 1436 N N . ARG A 1 190 ? -0.603 -5.518 -0.470 1.00 95.06 190 ARG A N 1
ATOM 1437 C CA . ARG A 1 190 ? -0.691 -6.227 0.812 1.00 95.06 190 ARG A CA 1
ATOM 1438 C C . ARG A 1 190 ? -0.348 -5.306 1.978 1.00 95.06 190 ARG A C 1
ATOM 1440 O O . ARG A 1 190 ? -1.023 -5.345 3.005 1.00 95.06 190 ARG A O 1
ATOM 1447 N N . TRP A 1 191 ? 0.670 -4.458 1.823 1.00 97.19 191 TRP A N 1
ATOM 1448 C CA . TRP A 1 191 ? 1.045 -3.495 2.855 1.00 97.19 191 TRP A CA 1
ATOM 1449 C C . TRP A 1 191 ? -0.070 -2.481 3.137 1.00 97.19 191 TRP A C 1
ATOM 1451 O O . TRP A 1 191 ? -0.361 -2.239 4.310 1.00 97.19 191 TRP A O 1
ATOM 1461 N N . LEU A 1 192 ? -0.709 -1.945 2.088 1.00 96.06 192 LEU A N 1
ATOM 1462 C CA . LEU A 1 192 ? -1.830 -1.002 2.187 1.00 96.06 192 LEU A CA 1
ATOM 1463 C C . LEU A 1 192 ? -3.042 -1.636 2.879 1.00 96.06 192 LEU A C 1
ATOM 1465 O O . LEU A 1 192 ? -3.559 -1.083 3.846 1.00 96.06 192 LEU A O 1
ATOM 1469 N N . ARG A 1 193 ? -3.452 -2.836 2.453 1.00 92.81 193 ARG A N 1
ATOM 1470 C CA . ARG A 1 193 ? -4.587 -3.558 3.059 1.00 92.81 193 ARG A CA 1
ATOM 1471 C C . ARG A 1 193 ? -4.349 -3.907 4.526 1.00 92.81 193 ARG A C 1
ATOM 1473 O O . ARG A 1 193 ? -5.266 -3.843 5.337 1.00 92.81 193 ARG A O 1
ATOM 1480 N N . ALA A 1 194 ? -3.114 -4.242 4.894 1.00 93.62 194 ALA A N 1
ATOM 1481 C CA . ALA A 1 194 ? -2.763 -4.532 6.281 1.00 93.62 194 ALA A CA 1
ATOM 1482 C C . ALA A 1 194 ? -2.727 -3.281 7.182 1.00 93.62 194 ALA A C 1
ATOM 1484 O O . ALA A 1 194 ? -2.675 -3.417 8.407 1.00 93.62 194 ALA A O 1
ATOM 1485 N N . ARG A 1 195 ? -2.714 -2.070 6.607 1.00 96.50 195 ARG A N 1
ATOM 1486 C CA . ARG A 1 195 ? -2.496 -0.808 7.329 1.00 96.50 195 ARG A CA 1
ATOM 1487 C C . ARG A 1 195 ? -3.481 0.273 6.898 1.00 96.50 195 ARG A C 1
ATOM 1489 O O . ARG A 1 195 ? -3.079 1.359 6.504 1.00 96.50 195 ARG A O 1
ATOM 1496 N N . GLU A 1 196 ? -4.768 0.019 7.102 1.00 93.69 196 GLU A N 1
ATOM 1497 C CA . GLU A 1 196 ? -5.863 0.930 6.728 1.00 93.69 196 GLU A CA 1
ATOM 1498 C C . GLU A 1 196 ? -5.732 2.368 7.278 1.00 93.69 196 GLU A C 1
ATOM 1500 O O . GLU A 1 196 ? -6.358 3.291 6.765 1.00 93.69 196 GLU A O 1
ATOM 1505 N N . SER A 1 197 ? -4.948 2.589 8.340 1.00 94.44 197 SER A N 1
ATOM 1506 C CA . SER A 1 197 ? -4.697 3.914 8.925 1.00 94.44 197 SER A CA 1
ATOM 1507 C C . SER A 1 197 ? -3.313 4.490 8.612 1.00 94.44 197 SER A C 1
ATOM 1509 O O . SER A 1 197 ? -2.905 5.443 9.277 1.00 94.44 197 SER A O 1
ATOM 1511 N N . ALA A 1 198 ? -2.574 3.910 7.661 1.00 96.56 198 ALA A N 1
ATOM 1512 C CA . ALA A 1 198 ? -1.240 4.368 7.288 1.00 96.56 198 ALA A CA 1
ATOM 1513 C C . ALA A 1 198 ? -1.239 5.847 6.885 1.00 96.56 198 ALA A C 1
ATOM 1515 O O . ALA A 1 198 ? -2.101 6.327 6.146 1.00 96.56 198 ALA A O 1
ATOM 1516 N N . THR A 1 199 ? -0.243 6.581 7.356 1.00 96.31 199 THR A N 1
ATOM 1517 C CA . THR A 1 199 ? -0.002 7.970 6.967 1.00 96.31 199 THR A CA 1
ATOM 1518 C C . THR A 1 199 ? 0.765 8.044 5.648 1.00 96.31 199 THR A C 1
ATOM 1520 O O . THR A 1 199 ? 1.465 7.105 5.264 1.00 96.31 199 THR A O 1
ATOM 1523 N N . GLN A 1 200 ? 0.700 9.196 4.974 1.00 94.94 200 GLN A N 1
ATOM 1524 C CA . GLN A 1 200 ? 1.511 9.463 3.779 1.00 94.94 200 GLN A CA 1
ATOM 1525 C C . GLN A 1 200 ? 3.000 9.194 4.036 1.00 94.94 200 GLN A C 1
ATOM 1527 O O . GLN A 1 200 ? 3.655 8.525 3.245 1.00 94.94 200 GLN A O 1
ATOM 1532 N N . LYS A 1 201 ? 3.517 9.641 5.186 1.00 94.50 201 LYS A N 1
ATOM 1533 C CA . LYS A 1 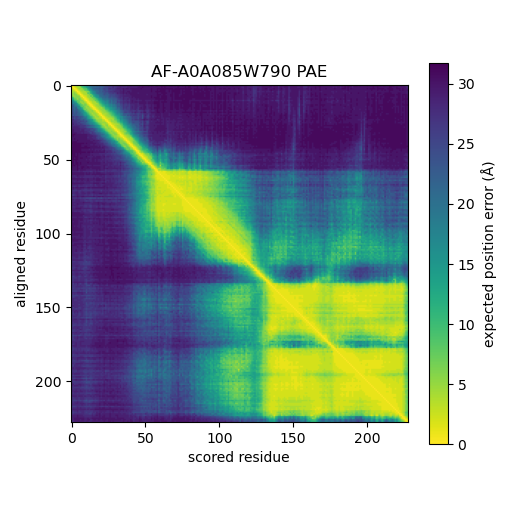201 ? 4.918 9.438 5.567 1.00 94.50 201 LYS A CA 1
ATOM 1534 C C . LYS A 1 201 ? 5.287 7.956 5.675 1.00 94.50 201 LYS A C 1
ATOM 1536 O O . LYS A 1 201 ? 6.370 7.574 5.247 1.00 94.50 201 LYS A O 1
ATOM 1541 N N . GLU A 1 202 ? 4.420 7.134 6.261 1.00 95.94 202 GLU A N 1
ATOM 1542 C CA . GLU A 1 202 ? 4.662 5.692 6.395 1.00 95.94 202 GLU A CA 1
ATOM 1543 C C . GLU A 1 202 ? 4.621 4.987 5.041 1.00 95.94 202 GLU A C 1
ATOM 1545 O O . GLU A 1 202 ? 5.474 4.143 4.773 1.00 95.94 202 GLU A O 1
ATOM 1550 N N . PHE A 1 203 ? 3.677 5.364 4.177 1.00 96.00 203 PHE A N 1
ATOM 1551 C CA . PHE A 1 203 ? 3.583 4.816 2.827 1.00 96.00 203 PHE A CA 1
ATOM 1552 C C . PHE A 1 203 ? 4.814 5.165 1.983 1.00 96.00 203 PHE A C 1
ATOM 1554 O O . PHE A 1 203 ? 5.442 4.283 1.404 1.00 96.00 203 PHE A O 1
ATOM 1561 N N . GLU A 1 204 ? 5.223 6.434 1.969 1.00 94.25 204 GLU A N 1
ATOM 1562 C CA . GLU A 1 204 ? 6.415 6.868 1.236 1.00 94.25 204 GLU A CA 1
ATOM 1563 C C . GLU A 1 204 ? 7.699 6.242 1.791 1.00 94.25 204 GLU A C 1
ATOM 1565 O O . GLU A 1 204 ? 8.591 5.881 1.021 1.00 94.25 204 GLU A O 1
ATOM 1570 N N . ALA A 1 205 ? 7.800 6.086 3.115 1.00 94.62 205 ALA A N 1
ATOM 1571 C CA . ALA A 1 205 ? 8.921 5.390 3.738 1.00 94.62 205 ALA A CA 1
ATOM 1572 C C . ALA A 1 205 ? 8.979 3.921 3.299 1.00 94.62 205 ALA A C 1
ATOM 1574 O O . ALA A 1 205 ? 10.058 3.428 2.978 1.00 94.62 205 ALA A O 1
ATOM 1575 N N . PHE A 1 206 ? 7.829 3.250 3.223 1.00 95.94 206 PHE A N 1
ATOM 1576 C CA . PHE A 1 206 ? 7.749 1.869 2.764 1.00 95.94 206 PHE A CA 1
ATOM 1577 C C . PHE A 1 206 ? 8.119 1.720 1.282 1.00 95.94 206 PHE A C 1
ATOM 1579 O O . PHE A 1 206 ? 8.906 0.843 0.928 1.00 95.94 206 PHE A O 1
ATOM 1586 N N . LEU A 1 207 ? 7.645 2.620 0.416 1.00 94.75 207 LEU A N 1
ATOM 1587 C CA . LEU A 1 207 ? 8.089 2.642 -0.978 1.00 94.75 207 LEU A CA 1
ATOM 1588 C C . LEU A 1 207 ? 9.612 2.822 -1.059 1.00 94.75 207 LEU A C 1
ATOM 1590 O O . LEU A 1 207 ? 10.284 2.069 -1.764 1.00 94.75 207 LEU A O 1
ATOM 1594 N N . ARG A 1 208 ? 10.188 3.773 -0.307 1.00 93.12 208 ARG A N 1
ATOM 1595 C CA . ARG A 1 208 ? 11.648 3.988 -0.274 1.00 93.12 208 ARG A CA 1
ATOM 1596 C C . ARG A 1 208 ? 12.398 2.754 0.214 1.00 93.12 208 ARG A C 1
ATOM 1598 O O . ARG A 1 208 ? 13.471 2.469 -0.305 1.00 93.12 208 ARG A O 1
ATOM 1605 N N . GLU A 1 209 ? 11.854 2.023 1.180 1.00 94.25 209 GLU A N 1
ATOM 1606 C CA . GLU A 1 209 ? 12.434 0.763 1.644 1.00 94.25 209 GLU A CA 1
ATOM 1607 C C . GLU A 1 209 ? 12.542 -0.252 0.501 1.00 94.25 209 GLU A C 1
ATOM 1609 O O . GLU A 1 209 ? 13.626 -0.791 0.284 1.00 94.25 209 GLU A O 1
ATOM 1614 N N . ILE A 1 210 ? 11.464 -0.459 -0.269 1.00 94.62 210 ILE A N 1
ATOM 1615 C CA . ILE A 1 210 ? 11.459 -1.373 -1.423 1.00 94.62 210 ILE A CA 1
ATOM 1616 C C . ILE A 1 210 ? 12.539 -0.972 -2.431 1.00 94.62 210 ILE A C 1
ATOM 1618 O O . ILE A 1 210 ? 13.364 -1.800 -2.815 1.00 94.62 210 ILE A O 1
ATOM 1622 N N . TYR A 1 211 ? 12.585 0.300 -2.830 1.00 92.12 211 TYR A N 1
ATOM 1623 C CA . TYR A 1 211 ? 13.505 0.756 -3.880 1.00 92.12 211 TYR A CA 1
ATOM 1624 C C . TYR A 1 211 ? 14.961 0.913 -3.426 1.00 92.12 211 TYR A C 1
ATOM 1626 O O . TYR A 1 211 ? 15.835 1.098 -4.270 1.00 92.12 211 TYR A O 1
ATOM 1634 N N . ASN A 1 212 ? 15.238 0.793 -2.126 1.00 92.00 212 ASN A N 1
ATOM 1635 C CA . ASN A 1 212 ? 16.594 0.723 -1.576 1.00 92.00 212 ASN A CA 1
ATOM 1636 C C . ASN A 1 212 ? 17.105 -0.719 -1.406 1.00 92.00 212 ASN A C 1
ATOM 1638 O O . ASN A 1 212 ? 18.232 -0.922 -0.947 1.00 92.00 212 ASN A O 1
ATOM 1642 N N . ARG A 1 213 ?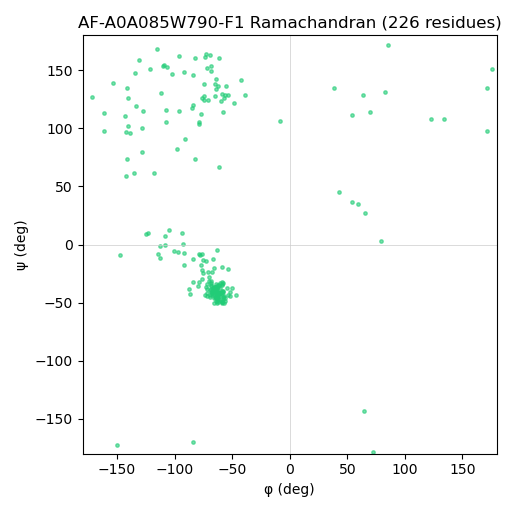 16.310 -1.736 -1.758 1.00 93.75 213 ARG A N 1
ATOM 1643 C CA . ARG A 1 213 ? 16.765 -3.133 -1.760 1.00 93.75 213 ARG A CA 1
ATOM 1644 C C . ARG A 1 213 ? 17.793 -3.360 -2.860 1.00 93.75 213 ARG A C 1
ATOM 1646 O O . ARG A 1 213 ? 17.812 -2.665 -3.871 1.00 93.75 213 ARG A O 1
ATOM 1653 N N . LYS A 1 214 ? 18.661 -4.355 -2.664 1.00 92.12 214 LYS A N 1
ATOM 1654 C CA . LYS A 1 214 ? 19.793 -4.627 -3.561 1.00 92.12 214 LYS A CA 1
ATOM 1655 C C . LYS A 1 214 ? 19.352 -4.853 -5.013 1.00 92.12 214 LYS A C 1
ATOM 1657 O O . LYS A 1 214 ? 19.908 -4.244 -5.917 1.00 92.12 214 LYS A O 1
ATOM 1662 N N . ASP A 1 215 ? 18.351 -5.696 -5.221 1.00 89.50 215 ASP A N 1
ATOM 1663 C CA . ASP A 1 215 ? 17.773 -6.014 -6.529 1.00 89.50 215 ASP A CA 1
ATOM 1664 C C . ASP A 1 215 ? 17.098 -4.800 -7.186 1.00 89.50 215 ASP A C 1
ATOM 1666 O O . ASP A 1 215 ? 17.217 -4.592 -8.394 1.00 89.50 215 ASP A O 1
ATOM 1670 N N . MET A 1 216 ? 16.444 -3.953 -6.391 1.00 90.69 216 MET A N 1
ATOM 1671 C CA . MET A 1 216 ? 15.841 -2.717 -6.887 1.00 90.69 216 MET A CA 1
ATOM 1672 C C . MET A 1 216 ? 16.884 -1.654 -7.224 1.00 90.69 216 MET A C 1
ATOM 1674 O O . MET A 1 216 ? 16.730 -0.985 -8.239 1.00 90.69 216 MET A O 1
ATOM 1678 N N . LEU A 1 217 ? 17.975 -1.541 -6.465 1.00 90.50 217 LEU A N 1
ATOM 1679 C CA . LEU A 1 217 ? 19.101 -0.653 -6.779 1.00 90.50 217 LEU A CA 1
ATOM 1680 C C . LEU A 1 217 ? 19.905 -1.135 -7.993 1.00 90.50 217 LEU A C 1
ATOM 1682 O O . LEU A 1 217 ? 20.422 -0.322 -8.758 1.00 90.50 217 LEU A O 1
ATOM 1686 N N . GLU A 1 218 ? 19.988 -2.446 -8.224 1.00 89.06 218 GLU A N 1
ATOM 1687 C CA . GLU A 1 218 ? 20.564 -2.990 -9.459 1.00 89.06 218 GLU A CA 1
ATOM 1688 C C . GLU A 1 218 ? 19.775 -2.525 -10.696 1.00 89.06 218 GLU A C 1
ATOM 1690 O O . GLU A 1 218 ? 20.378 -2.259 -11.743 1.00 89.06 218 GLU A O 1
ATOM 1695 N N . ARG A 1 219 ? 18.451 -2.352 -10.556 1.00 88.38 219 ARG A N 1
ATOM 1696 C CA . ARG A 1 219 ? 17.541 -1.885 -11.615 1.00 88.38 219 ARG A CA 1
ATOM 1697 C C . ARG A 1 219 ? 17.438 -0.360 -11.709 1.00 88.38 219 ARG A C 1
ATOM 1699 O O . ARG A 1 219 ? 17.461 0.187 -12.816 1.00 88.38 219 ARG A O 1
ATOM 1706 N N . PHE A 1 220 ? 17.349 0.301 -10.558 1.00 89.06 220 PHE A N 1
ATOM 1707 C CA . PHE A 1 220 ? 17.137 1.732 -10.335 1.00 89.06 220 PHE A CA 1
ATOM 1708 C C . PHE A 1 220 ? 18.213 2.271 -9.377 1.00 89.06 220 PHE A C 1
ATOM 1710 O O . PHE A 1 220 ? 17.941 2.476 -8.194 1.00 89.06 220 PHE A O 1
ATOM 1717 N N . PRO A 1 221 ? 19.440 2.540 -9.861 1.00 85.69 221 PRO A N 1
ATOM 1718 C CA . PRO A 1 221 ? 20.587 2.862 -9.004 1.00 85.69 221 PRO A CA 1
ATOM 1719 C C . PRO A 1 221 ? 20.413 4.081 -8.094 1.00 85.69 221 PRO A C 1
ATOM 1721 O O . PRO A 1 221 ? 21.134 4.217 -7.113 1.00 85.69 221 PRO A O 1
ATOM 1724 N N . ASN A 1 222 ? 19.461 4.958 -8.417 1.00 84.69 222 ASN A N 1
ATOM 1725 C CA . ASN A 1 222 ? 19.180 6.184 -7.674 1.00 84.69 222 ASN A CA 1
ATOM 1726 C C . ASN A 1 222 ? 17.857 6.121 -6.883 1.00 84.69 222 ASN A C 1
ATOM 1728 O O . ASN A 1 222 ? 17.415 7.148 -6.373 1.00 84.69 222 ASN A O 1
ATOM 1732 N N . GLY A 1 223 ? 17.187 4.964 -6.821 1.00 85.31 223 GLY A N 1
ATOM 1733 C CA . GLY A 1 223 ? 15.833 4.857 -6.270 1.00 85.31 223 GLY A CA 1
ATOM 1734 C C . GLY A 1 223 ? 14.800 5.646 -7.092 1.00 85.31 223 GLY A C 1
ATOM 1735 O O . GLY A 1 223 ? 14.889 5.693 -8.323 1.00 85.31 223 GLY A O 1
ATOM 1736 N N . PHE A 1 224 ? 13.816 6.261 -6.420 1.00 84.88 224 PHE A N 1
ATOM 1737 C CA . PHE A 1 224 ? 12.757 7.073 -7.043 1.00 84.88 224 PHE A CA 1
ATOM 1738 C C . PHE A 1 224 ? 12.553 8.440 -6.376 1.00 84.88 224 PHE A C 1
ATOM 1740 O O . PHE A 1 224 ? 12.843 8.625 -5.191 1.00 84.88 224 PHE A O 1
ATOM 1747 N N . GLY A 1 225 ? 11.944 9.355 -7.138 1.00 74.56 225 GLY A N 1
ATOM 1748 C CA . GLY A 1 225 ? 11.525 10.684 -6.689 1.00 74.56 225 GLY A CA 1
ATOM 1749 C C . GLY A 1 225 ? 12.692 11.653 -6.465 1.00 74.56 225 GLY A C 1
ATOM 1750 O O . GLY A 1 225 ? 13.851 11.304 -6.703 1.00 74.56 225 GLY A O 1
ATOM 1751 N N . PRO A 1 226 ? 12.422 12.894 -6.022 1.00 52.03 226 PRO A N 1
ATOM 1752 C CA . PRO A 1 226 ? 13.488 13.783 -5.590 1.00 52.03 226 PRO A CA 1
ATOM 1753 C C . PRO A 1 226 ? 14.182 13.184 -4.359 1.00 52.03 226 PRO A C 1
ATOM 1755 O O . PRO A 1 226 ? 13.531 12.710 -3.418 1.00 52.03 226 PRO A O 1
ATOM 1758 N N . VAL A 1 227 ? 15.516 13.199 -4.389 1.00 49.34 227 VAL A N 1
ATOM 1759 C CA . VAL A 1 227 ? 16.360 12.895 -3.231 1.00 49.34 227 VAL A CA 1
ATOM 1760 C C . VAL A 1 227 ? 15.969 13.892 -2.141 1.00 49.34 227 VAL A C 1
ATOM 1762 O O . VAL A 1 227 ? 16.098 15.098 -2.344 1.00 49.34 227 VAL A O 1
ATOM 1765 N N . SER A 1 228 ? 15.391 13.396 -1.048 1.00 45.06 228 SER A N 1
ATOM 1766 C CA . SER A 1 228 ? 15.111 14.193 0.151 1.00 45.06 228 SER A CA 1
ATOM 1767 C C . SER A 1 228 ? 16.404 14.649 0.807 1.00 45.06 228 SER A C 1
ATOM 1769 O O . SER A 1 228 ? 17.291 13.771 0.927 1.00 45.06 228 SER A O 1
#